Protein AF-A0A960G9H9-F1 (afdb_monomer)

Foldseek 3Di:
DVVVVVVVVVVVVVVVVLLVVQLCQLVVCCVPPLVVVLVVVVVVLVVLLVVPDDAFQALAEEEEEAALLDQAQPDHDPVCVVVLVVVCVVRVRYHYGRRAHLQHLQRDGNLPDDPCNVLVVVLVVVCVVPVPPPSSVVSSVSSVSNLVLCVDPVRNLSSLSSSLVSVVVRCVVSRNGRNNPRYYHYHYDDSRVSSSVSNVD

Nearest PDB structures (foldseek):
  1obk-assembly1_B  TM=2.892E-01  e=2.916E+00  Bradyrhizobium japonicum
  1obl-assembly1_B  TM=2.914E-01  e=4.513E+00  Bradyrhizobium japonicum

Secondary structure (DSSP, 8-state):
-HHHHHHHHHHHHHHHHHHHHHHHHHHHHIIIIIHHHHHHHHHHHHHHHHH--S--S-SEEEEEE--TT-SSSS---GGGHHHHHHHHHH-TTEEEE----TT-TT---TTSSSTTHHHHHHHHHHHHH-TT-HHHHHHHHHHHHHHHHHHSTTTHHHHHHHHHHHHHHHHHHTT--TTS---EEEEE-THHHHHHHHHT-

Structure (mmCIF, N/CA/C/O backbone):
data_AF-A0A960G9H9-F1
#
_entry.id   AF-A0A960G9H9-F1
#
loop_
_atom_site.group_PDB
_atom_site.id
_atom_site.type_symbol
_atom_site.label_atom_id
_atom_site.label_alt_id
_atom_site.label_comp_id
_atom_site.label_asym_id
_atom_site.label_entity_id
_atom_site.label_seq_id
_atom_site.pdbx_PDB_ins_code
_atom_site.Cartn_x
_atom_site.Cartn_y
_atom_site.Cartn_z
_atom_site.occupancy
_atom_site.B_iso_or_equiv
_atom_site.auth_seq_id
_atom_site.auth_comp_id
_atom_site.auth_asym_id
_atom_site.auth_atom_id
_atom_site.pdbx_PDB_model_num
ATOM 1 N N . MET A 1 1 ? 25.026 -6.146 -36.154 1.00 75.31 1 MET A N 1
ATOM 2 C CA . MET A 1 1 ? 24.667 -7.310 -35.311 1.00 75.31 1 MET A CA 1
ATOM 3 C C . MET A 1 1 ? 25.140 -7.141 -33.866 1.00 75.31 1 MET A C 1
ATOM 5 O O . MET A 1 1 ? 24.299 -7.059 -32.988 1.00 75.31 1 MET A O 1
ATOM 9 N N . MET A 1 2 ? 26.449 -7.008 -33.611 1.00 85.56 2 MET A N 1
ATOM 10 C CA . MET A 1 2 ? 27.020 -6.953 -32.251 1.00 85.56 2 MET A CA 1
ATOM 11 C C . MET A 1 2 ? 26.513 -5.779 -31.391 1.00 85.56 2 MET A C 1
ATOM 13 O O . MET A 1 2 ? 26.087 -6.005 -30.269 1.00 85.56 2 MET A O 1
ATOM 17 N N . ILE A 1 3 ? 26.441 -4.556 -31.934 1.00 91.50 3 ILE A N 1
ATOM 18 C CA . ILE A 1 3 ? 25.918 -3.378 -31.205 1.00 91.50 3 ILE A CA 1
ATOM 19 C C . ILE A 1 3 ? 24.458 -3.577 -30.772 1.00 91.50 3 ILE A C 1
ATOM 21 O O . ILE A 1 3 ? 24.092 -3.251 -29.648 1.00 91.50 3 ILE A O 1
ATOM 25 N N . PHE A 1 4 ? 23.629 -4.150 -31.647 1.00 92.19 4 PHE A N 1
ATOM 26 C CA . PHE A 1 4 ? 22.218 -4.410 -31.355 1.00 92.19 4 PHE A CA 1
ATOM 27 C C . PHE A 1 4 ? 22.052 -5.439 -30.230 1.00 92.19 4 PHE A C 1
ATOM 29 O O . PHE A 1 4 ? 21.262 -5.228 -29.315 1.00 92.19 4 PHE A O 1
ATOM 36 N N . VAL A 1 5 ? 22.852 -6.509 -30.250 1.00 93.75 5 VAL A N 1
ATOM 37 C CA . VAL A 1 5 ? 22.874 -7.511 -29.174 1.00 93.75 5 VAL A CA 1
ATOM 38 C C . VAL A 1 5 ? 23.320 -6.882 -27.852 1.00 93.75 5 VAL A C 1
ATOM 40 O O . VAL A 1 5 ? 22.663 -7.086 -26.836 1.00 93.75 5 VAL A O 1
ATOM 43 N N . THR A 1 6 ? 24.374 -6.060 -27.856 1.00 94.75 6 THR A N 1
ATOM 44 C CA . THR A 1 6 ? 24.838 -5.360 -26.648 1.00 94.75 6 THR A CA 1
ATOM 45 C C . THR A 1 6 ? 23.767 -4.430 -26.074 1.00 94.75 6 THR A C 1
ATOM 47 O O . THR A 1 6 ? 23.564 -4.411 -24.861 1.00 94.75 6 THR A O 1
ATOM 50 N N . LEU A 1 7 ? 23.041 -3.697 -26.924 1.00 93.75 7 LEU A N 1
ATOM 51 C CA . LEU A 1 7 ? 21.939 -2.832 -26.489 1.00 93.75 7 LEU A CA 1
ATOM 52 C C . LEU A 1 7 ? 20.793 -3.636 -25.864 1.00 93.75 7 LEU A C 1
ATOM 54 O O . LEU A 1 7 ? 20.302 -3.260 -24.803 1.00 93.75 7 LEU A O 1
ATOM 58 N N . LEU A 1 8 ? 20.400 -4.758 -26.474 1.00 94.44 8 LEU A N 1
ATOM 59 C CA . LEU A 1 8 ? 19.358 -5.630 -25.925 1.00 94.44 8 LEU A CA 1
ATOM 60 C C . LEU A 1 8 ? 19.752 -6.218 -24.568 1.00 94.44 8 LEU A C 1
ATOM 62 O O . LEU A 1 8 ? 18.939 -6.217 -23.647 1.00 94.44 8 LEU A O 1
ATOM 66 N N . ILE A 1 9 ? 21.000 -6.672 -24.425 1.00 95.06 9 ILE A N 1
ATOM 67 C CA . ILE A 1 9 ? 21.523 -7.159 -23.142 1.00 95.06 9 ILE A CA 1
ATOM 68 C C . ILE A 1 9 ? 21.494 -6.035 -22.103 1.00 95.06 9 ILE A C 1
ATOM 70 O O . ILE A 1 9 ? 21.037 -6.253 -20.985 1.00 95.06 9 ILE A O 1
ATOM 74 N N . GLY A 1 10 ? 21.916 -4.822 -22.473 1.00 94.50 10 GLY A N 1
ATOM 75 C CA . GLY A 1 10 ? 21.868 -3.660 -21.586 1.00 94.50 10 GLY A CA 1
ATOM 76 C C . GLY A 1 10 ? 20.452 -3.347 -21.092 1.00 94.50 10 GLY A C 1
ATOM 77 O O . GLY A 1 10 ? 20.248 -3.146 -19.895 1.00 94.50 10 GLY A O 1
ATOM 78 N N . VAL A 1 11 ? 19.459 -3.371 -21.987 1.00 90.81 11 VAL A N 1
ATOM 79 C CA . VAL A 1 11 ? 18.044 -3.171 -21.630 1.00 90.81 11 VAL A CA 1
ATOM 80 C C . VAL A 1 11 ? 17.537 -4.293 -20.725 1.00 90.81 11 VAL A C 1
ATOM 82 O O . VAL A 1 11 ? 16.883 -4.013 -19.723 1.00 90.81 11 VAL A O 1
ATOM 85 N N . LEU A 1 12 ? 17.862 -5.552 -21.029 1.00 92.81 12 LEU A N 1
ATOM 86 C CA . LEU A 1 12 ? 17.465 -6.691 -20.203 1.00 92.81 12 LEU A CA 1
ATOM 87 C C . LEU A 1 12 ? 18.025 -6.575 -18.781 1.00 92.81 12 LEU A C 1
ATOM 89 O O . LEU A 1 12 ? 17.282 -6.734 -17.815 1.00 92.81 12 LEU A O 1
ATOM 93 N N . VAL A 1 13 ? 19.315 -6.255 -18.644 1.00 93.75 13 VAL A N 1
ATOM 94 C CA . VAL A 1 13 ? 19.956 -6.050 -17.338 1.00 93.75 13 VAL A CA 1
ATOM 95 C C . VAL A 1 13 ? 19.268 -4.922 -16.573 1.00 93.75 13 VAL A C 1
ATOM 97 O O . VAL A 1 13 ? 18.957 -5.090 -15.397 1.00 93.75 13 VAL A O 1
ATOM 100 N N . LEU A 1 14 ? 18.964 -3.801 -17.234 1.00 87.25 14 LEU A N 1
ATOM 101 C CA . LEU A 1 14 ? 18.250 -2.689 -16.608 1.00 87.25 14 LEU A CA 1
ATOM 102 C C . LEU A 1 14 ? 16.867 -3.114 -16.091 1.00 87.25 14 LEU A C 1
ATOM 104 O O . LEU A 1 14 ? 16.516 -2.801 -14.955 1.00 87.25 14 LEU A O 1
ATOM 108 N N . VAL A 1 15 ? 16.100 -3.852 -16.895 1.00 86.94 15 VAL A N 1
ATOM 109 C CA . VAL A 1 15 ? 14.776 -4.360 -16.505 1.00 86.94 15 VAL A CA 1
ATOM 110 C C . VAL A 1 15 ? 14.880 -5.299 -15.302 1.00 86.94 15 VAL A C 1
ATOM 112 O O . VAL A 1 15 ? 14.111 -5.157 -14.353 1.00 86.94 15 VAL A O 1
ATOM 115 N N . LEU A 1 16 ? 15.858 -6.211 -15.291 1.00 89.94 16 LEU A N 1
ATOM 116 C CA . LEU A 1 16 ? 16.096 -7.114 -14.162 1.00 89.94 16 LEU A CA 1
ATOM 117 C C . LEU A 1 16 ? 16.449 -6.353 -12.879 1.00 89.94 16 LEU A C 1
ATOM 119 O O . LEU A 1 16 ? 15.908 -6.668 -11.821 1.00 89.94 16 LEU A O 1
ATOM 123 N N . VAL A 1 17 ? 17.302 -5.327 -12.970 1.00 88.94 17 VAL A N 1
ATOM 124 C CA . VAL A 1 17 ? 17.651 -4.471 -11.826 1.00 88.94 17 VAL A CA 1
ATOM 125 C C . VAL A 1 17 ? 16.410 -3.771 -11.278 1.00 88.94 17 VAL A C 1
ATOM 127 O O . VAL A 1 17 ? 16.168 -3.825 -10.076 1.00 88.94 17 VAL A O 1
ATOM 130 N N . VAL A 1 18 ? 15.592 -3.164 -12.145 1.00 85.69 18 VAL A N 1
ATOM 131 C CA . VAL A 1 18 ? 14.360 -2.469 -11.738 1.00 85.69 18 VAL A CA 1
ATOM 132 C C . VAL A 1 18 ? 13.368 -3.432 -11.081 1.00 85.69 18 VAL A C 1
ATOM 134 O O . VAL A 1 18 ? 12.816 -3.108 -10.030 1.00 85.69 18 VAL A O 1
ATOM 137 N N . MET A 1 19 ? 13.175 -4.631 -11.641 1.00 87.50 19 MET A N 1
ATOM 138 C CA . MET A 1 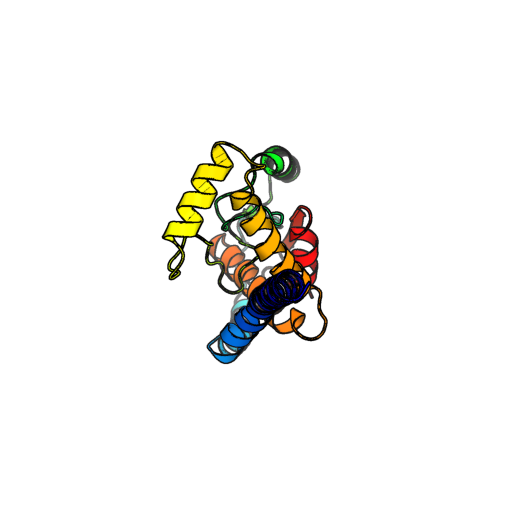19 ? 12.300 -5.648 -11.044 1.00 87.50 19 MET A CA 1
ATOM 139 C C . MET A 1 19 ? 12.813 -6.132 -9.685 1.00 87.50 19 MET A C 1
ATOM 141 O O . MET A 1 19 ? 12.015 -6.317 -8.769 1.00 87.50 19 MET A O 1
ATOM 145 N N . ALA A 1 20 ? 14.130 -6.286 -9.522 1.00 89.56 20 ALA A N 1
ATOM 146 C CA . ALA A 1 20 ? 14.733 -6.693 -8.256 1.00 89.56 20 ALA A CA 1
ATOM 147 C C . ALA A 1 20 ? 14.575 -5.638 -7.146 1.00 89.56 20 ALA A C 1
ATOM 149 O O . ALA A 1 20 ? 14.564 -6.001 -5.969 1.00 89.56 20 ALA A O 1
ATOM 150 N N . MET A 1 21 ? 14.398 -4.352 -7.483 1.00 87.50 21 MET A N 1
ATOM 151 C CA . MET A 1 21 ? 14.200 -3.304 -6.472 1.00 87.50 21 MET A CA 1
ATOM 152 C C . MET A 1 21 ? 12.943 -3.530 -5.623 1.00 87.50 21 MET A C 1
ATOM 154 O O . MET A 1 21 ? 12.962 -3.188 -4.447 1.00 87.50 21 MET A O 1
ATOM 158 N N . GLY A 1 22 ? 11.876 -4.117 -6.179 1.00 87.81 22 GLY A N 1
ATOM 159 C CA . GLY A 1 22 ? 10.633 -4.379 -5.442 1.00 87.81 22 GLY A CA 1
ATOM 160 C C . GLY A 1 22 ? 10.817 -5.349 -4.268 1.00 87.81 22 GLY A C 1
ATOM 161 O O . GLY A 1 22 ? 10.618 -4.952 -3.118 1.00 87.81 22 GLY A O 1
ATOM 162 N N . PRO A 1 23 ? 11.258 -6.599 -4.518 1.00 91.19 23 PRO A N 1
ATOM 163 C CA . PRO A 1 23 ? 11.568 -7.546 -3.453 1.00 91.19 23 PRO A CA 1
ATOM 164 C C . PRO A 1 23 ? 12.606 -7.009 -2.461 1.00 91.19 23 PRO A C 1
ATOM 166 O O . PRO A 1 23 ? 12.433 -7.162 -1.256 1.00 91.19 23 PRO A O 1
ATOM 169 N N . LEU A 1 24 ? 13.665 -6.348 -2.946 1.00 91.56 24 LEU A N 1
ATOM 170 C CA . LEU A 1 24 ? 14.719 -5.807 -2.082 1.00 91.56 24 LEU A CA 1
ATOM 171 C C . LEU A 1 24 ? 14.215 -4.687 -1.164 1.00 91.56 24 LEU A C 1
ATOM 173 O O . LEU A 1 24 ? 14.651 -4.611 -0.020 1.00 91.56 24 LEU A O 1
ATOM 177 N N . GLU A 1 25 ? 13.287 -3.847 -1.626 1.00 88.62 25 GLU A N 1
ATOM 178 C CA . GLU A 1 25 ? 12.646 -2.817 -0.802 1.00 88.62 25 GLU A CA 1
ATOM 179 C C . GLU A 1 25 ? 11.874 -3.449 0.367 1.00 88.62 25 GLU A C 1
ATOM 181 O O . GLU A 1 25 ? 12.045 -3.038 1.515 1.00 88.62 25 GLU A O 1
ATOM 186 N N . SER A 1 26 ? 11.077 -4.487 0.092 1.00 89.31 26 SER A N 1
ATOM 187 C CA . SER A 1 26 ? 10.309 -5.203 1.118 1.00 89.31 26 SER A CA 1
ATOM 188 C C . SER A 1 26 ? 11.203 -5.952 2.107 1.00 89.31 26 SER A C 1
ATOM 190 O O . SER A 1 26 ? 11.027 -5.826 3.318 1.00 89.31 26 SER A O 1
ATOM 192 N N . LEU A 1 27 ? 12.190 -6.697 1.602 1.00 92.88 27 LEU A N 1
ATOM 193 C CA . LEU A 1 27 ? 13.118 -7.470 2.429 1.00 92.88 27 LEU 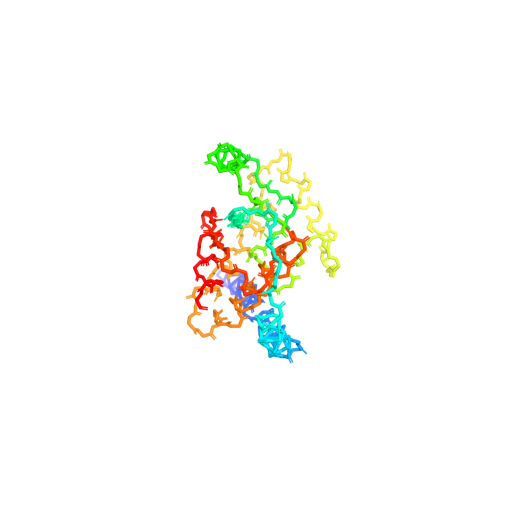A CA 1
ATOM 194 C C . LEU A 1 27 ? 14.031 -6.566 3.259 1.00 92.88 27 LEU A C 1
ATOM 196 O O . LEU A 1 27 ? 14.279 -6.852 4.428 1.00 92.88 27 LEU A O 1
ATOM 200 N N . GLY A 1 28 ? 14.506 -5.464 2.676 1.00 90.94 28 GLY A N 1
ATOM 201 C CA . GLY A 1 28 ? 15.309 -4.470 3.380 1.00 90.94 28 GLY A CA 1
ATOM 202 C C . GLY A 1 28 ? 14.525 -3.831 4.520 1.00 90.94 28 GLY A C 1
ATOM 203 O O . GLY A 1 28 ? 15.020 -3.762 5.640 1.00 90.94 28 GLY A O 1
ATOM 204 N N . TRP A 1 29 ? 13.270 -3.447 4.273 1.00 91.62 29 TRP A N 1
ATOM 205 C CA . TRP A 1 29 ? 12.381 -2.963 5.329 1.00 91.62 29 TRP A CA 1
ATOM 206 C C . TRP A 1 29 ? 12.143 -4.014 6.421 1.00 91.62 29 TRP A C 1
ATOM 208 O O . TRP A 1 29 ? 12.216 -3.682 7.606 1.00 91.62 29 TRP A O 1
ATOM 218 N N . TRP A 1 30 ? 11.893 -5.271 6.038 1.00 93.25 30 TRP A N 1
ATOM 219 C CA . TRP A 1 30 ? 11.669 -6.369 6.980 1.00 93.25 30 TRP A CA 1
ATOM 220 C C . TRP A 1 30 ? 12.869 -6.579 7.904 1.00 93.25 30 TRP A C 1
ATOM 222 O O . TRP A 1 30 ? 12.696 -6.666 9.119 1.00 93.25 30 TRP A O 1
ATOM 232 N N . SER A 1 31 ? 14.070 -6.605 7.321 1.00 93.38 31 SER A N 1
ATOM 233 C CA . SER A 1 31 ? 15.331 -6.793 8.040 1.00 93.38 31 SER A CA 1
ATOM 234 C C . SER A 1 31 ? 15.713 -5.608 8.927 1.00 93.38 31 SER A C 1
ATOM 236 O O . SER A 1 31 ? 16.400 -5.821 9.919 1.00 93.38 31 SER A O 1
ATOM 238 N N . ASP A 1 32 ? 15.339 -4.385 8.551 1.00 91.38 32 ASP A N 1
ATOM 239 C CA . ASP A 1 32 ? 15.676 -3.163 9.292 1.00 91.38 32 ASP A CA 1
ATOM 240 C C . ASP A 1 32 ? 14.749 -2.958 10.496 1.00 91.38 32 ASP A C 1
ATOM 242 O O . ASP A 1 32 ? 15.203 -2.772 11.618 1.00 91.38 32 ASP A O 1
ATOM 246 N N . LYS A 1 33 ? 13.431 -3.009 10.267 1.00 89.19 33 LYS A N 1
ATOM 247 C CA . LYS A 1 33 ? 12.427 -2.635 11.282 1.00 89.19 33 LYS A CA 1
ATOM 248 C C . LYS A 1 33 ? 11.112 -3.398 11.211 1.00 89.19 33 LYS A C 1
ATOM 250 O O . LYS A 1 33 ? 10.334 -3.349 12.161 1.00 89.19 33 LYS A O 1
ATOM 255 N N . GLY A 1 34 ? 10.812 -4.051 10.089 1.00 88.25 34 GLY A N 1
ATOM 256 C CA . GLY A 1 34 ? 9.505 -4.668 9.862 1.00 88.25 34 GLY A CA 1
ATOM 257 C C . GLY A 1 34 ? 9.199 -5.793 10.846 1.00 88.25 34 GLY A C 1
ATOM 258 O O . GLY A 1 34 ? 8.101 -5.825 11.398 1.00 88.25 34 GLY A O 1
ATOM 259 N N . ALA A 1 35 ? 10.180 -6.656 11.128 1.00 89.62 35 ALA A N 1
ATOM 260 C CA . ALA A 1 35 ? 10.012 -7.761 12.071 1.00 89.62 35 ALA A CA 1
ATOM 261 C C . ALA A 1 35 ? 9.715 -7.277 13.504 1.00 89.62 35 ALA A C 1
ATOM 263 O O . ALA A 1 35 ? 8.769 -7.747 14.135 1.00 89.62 35 ALA A O 1
ATOM 264 N N . GLU A 1 36 ? 10.481 -6.298 13.995 1.00 91.19 36 GLU A N 1
ATOM 265 C CA . GLU A 1 36 ? 10.280 -5.713 15.326 1.00 91.19 36 GLU A CA 1
ATOM 266 C C . GLU A 1 36 ? 8.933 -4.993 15.417 1.00 91.19 36 GLU A C 1
ATOM 268 O O . GLU A 1 36 ? 8.161 -5.236 16.345 1.00 91.19 36 GLU A O 1
ATOM 273 N N . LYS A 1 37 ? 8.599 -4.172 14.411 1.00 88.88 37 LYS A N 1
ATOM 274 C CA . LYS A 1 37 ? 7.292 -3.512 14.345 1.00 88.88 37 LYS A CA 1
ATOM 275 C C . LYS A 1 37 ? 6.149 -4.523 14.370 1.00 88.88 37 LYS A C 1
ATOM 277 O O . LYS A 1 37 ? 5.155 -4.279 15.041 1.00 88.88 37 LYS A O 1
ATOM 282 N N . ALA A 1 38 ? 6.263 -5.639 13.644 1.00 87.62 38 ALA A N 1
ATOM 283 C CA . ALA A 1 38 ? 5.203 -6.647 13.578 1.00 87.62 38 ALA A CA 1
ATOM 284 C C . ALA A 1 38 ? 4.975 -7.308 14.939 1.00 87.62 38 ALA A C 1
ATOM 286 O O . ALA A 1 38 ? 3.831 -7.436 15.372 1.00 87.62 38 ALA A O 1
ATOM 287 N N . ALA A 1 39 ? 6.056 -7.646 15.646 1.00 88.06 39 ALA A N 1
ATOM 288 C CA . ALA A 1 39 ? 5.977 -8.167 17.005 1.00 88.06 39 ALA A CA 1
ATOM 289 C C . ALA A 1 39 ? 5.351 -7.147 17.975 1.00 88.06 39 ALA A C 1
ATOM 291 O O . ALA A 1 39 ? 4.439 -7.495 18.724 1.00 88.06 39 ALA A O 1
ATOM 292 N N . ALA A 1 40 ? 5.775 -5.881 17.910 1.00 88.56 40 ALA A N 1
ATOM 293 C CA . ALA A 1 40 ? 5.228 -4.813 18.746 1.00 88.56 40 ALA A CA 1
ATOM 294 C C . ALA A 1 40 ? 3.727 -4.579 18.494 1.00 88.56 40 ALA A C 1
ATOM 296 O O . ALA A 1 40 ? 2.967 -4.387 19.439 1.00 88.56 40 ALA A O 1
ATOM 297 N N . THR A 1 41 ? 3.279 -4.649 17.235 1.00 86.00 41 THR A N 1
ATOM 298 C CA . THR A 1 41 ? 1.856 -4.538 16.883 1.00 86.00 41 THR A CA 1
ATOM 299 C C . THR A 1 41 ? 1.018 -5.655 17.508 1.00 86.00 41 THR A C 1
ATOM 301 O O . THR A 1 41 ? -0.075 -5.382 17.999 1.00 86.00 41 THR A O 1
ATOM 304 N N . ILE A 1 42 ? 1.507 -6.900 17.510 1.00 84.44 42 ILE A N 1
ATOM 305 C CA . ILE A 1 42 ? 0.800 -8.035 18.131 1.00 84.44 42 ILE A CA 1
ATOM 306 C C . ILE A 1 42 ? 0.660 -7.824 19.639 1.00 84.44 42 ILE A C 1
ATOM 308 O O . ILE A 1 42 ? -0.411 -8.063 20.198 1.00 84.44 42 ILE A O 1
ATOM 312 N N . GLU A 1 43 ? 1.714 -7.340 20.290 1.00 85.38 43 GLU A N 1
ATOM 313 C CA . GLU A 1 43 ? 1.674 -7.084 21.727 1.00 85.38 43 GLU A CA 1
ATOM 314 C C . GLU A 1 43 ? 0.707 -5.944 22.071 1.00 85.38 43 GLU A C 1
ATOM 316 O O . GLU A 1 43 ? -0.140 -6.090 22.951 1.00 85.38 43 GLU A O 1
ATOM 321 N N . GLN A 1 44 ? 0.735 -4.854 21.299 1.00 83.75 44 GLN A N 1
ATOM 322 C CA . GLN A 1 44 ? -0.225 -3.759 21.441 1.00 83.75 44 GLN A CA 1
ATOM 323 C C . GLN A 1 44 ? -1.673 -4.233 21.228 1.00 83.75 44 GLN A C 1
ATOM 325 O O . GLN A 1 44 ? -2.559 -3.867 21.999 1.00 83.75 44 GLN A O 1
ATOM 330 N N . LEU A 1 45 ? -1.922 -5.073 20.215 1.00 80.69 45 LEU A N 1
ATOM 331 C CA . LEU A 1 45 ? -3.237 -5.675 19.959 1.00 80.69 45 LEU A CA 1
ATOM 332 C C . LEU A 1 45 ? -3.748 -6.453 21.173 1.00 80.69 45 LEU A C 1
ATOM 334 O O . LEU A 1 45 ? -4.920 -6.321 21.530 1.00 80.69 45 LEU A O 1
ATOM 338 N N . ARG A 1 46 ? -2.876 -7.246 21.803 1.00 80.50 46 ARG A N 1
ATOM 339 C CA . ARG A 1 46 ? -3.204 -8.029 22.996 1.00 80.50 46 ARG A CA 1
ATOM 340 C C . ARG A 1 46 ? -3.592 -7.118 24.161 1.00 80.50 46 ARG A C 1
ATOM 342 O O . ARG A 1 46 ? -4.652 -7.302 24.752 1.00 80.50 46 ARG A O 1
ATOM 349 N N . GLU A 1 47 ? -2.773 -6.110 24.450 1.00 82.88 47 GLU A N 1
ATOM 350 C CA . GLU A 1 47 ? -3.014 -5.189 25.564 1.00 82.88 47 GLU A CA 1
ATOM 351 C C . GLU A 1 47 ? -4.252 -4.303 25.374 1.00 82.88 47 GLU A C 1
ATOM 353 O O . GLU A 1 47 ? -4.981 -4.041 26.333 1.00 82.88 47 GLU A O 1
ATOM 358 N N . GLU A 1 48 ? -4.492 -3.799 24.162 1.00 79.88 48 GLU A N 1
ATOM 359 C CA . GLU A 1 48 ? -5.643 -2.936 23.884 1.00 79.88 48 GLU A CA 1
ATOM 360 C C . GLU A 1 48 ? -6.959 -3.718 23.865 1.00 79.88 48 GLU A C 1
ATOM 362 O O . GLU A 1 48 ? -7.974 -3.209 24.344 1.00 79.88 48 GLU A O 1
ATOM 367 N N . HIS A 1 49 ? -6.947 -4.968 23.387 1.00 72.44 49 HIS A N 1
ATOM 368 C CA . HIS A 1 49 ? -8.122 -5.838 23.440 1.00 72.44 49 HIS A CA 1
ATOM 369 C C . HIS A 1 49 ? -8.596 -6.068 24.882 1.00 72.44 49 HIS A C 1
ATOM 371 O O . HIS A 1 49 ? -9.793 -6.009 25.153 1.00 72.44 49 HIS A O 1
ATOM 377 N N . GLU A 1 50 ? -7.664 -6.248 25.822 1.00 70.44 50 GLU A N 1
ATOM 378 C CA . GLU A 1 50 ? -7.969 -6.424 27.249 1.00 70.44 50 GLU A CA 1
ATOM 379 C C . GLU A 1 50 ? -8.586 -5.162 27.892 1.00 70.44 50 GLU A C 1
ATOM 381 O O . GLU A 1 50 ? -9.310 -5.259 28.884 1.00 70.44 50 GLU A O 1
ATOM 386 N N . LYS A 1 51 ? -8.346 -3.973 27.318 1.00 70.50 51 LYS A N 1
ATOM 387 C CA . LYS A 1 51 ? -8.765 -2.665 27.862 1.00 70.50 51 LYS A CA 1
ATOM 388 C C . LYS A 1 51 ? -9.977 -2.049 27.147 1.00 70.50 51 LYS A C 1
ATOM 390 O O . LYS A 1 51 ? -10.416 -0.959 27.518 1.00 70.50 51 LYS A O 1
ATOM 395 N N . ALA A 1 52 ? -10.529 -2.696 26.121 1.00 65.19 52 ALA A N 1
ATOM 396 C CA . ALA A 1 52 ? -11.572 -2.116 25.273 1.00 65.19 52 ALA A CA 1
ATOM 397 C C . ALA A 1 52 ? -12.908 -1.965 26.028 1.00 65.19 52 ALA A C 1
ATOM 399 O O . ALA A 1 52 ? -13.633 -2.938 26.21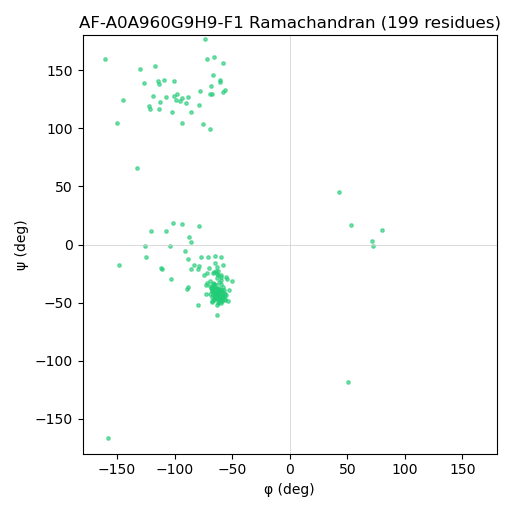3 1.00 65.19 52 ALA A O 1
ATOM 400 N N . HIS A 1 53 ? -13.233 -0.765 26.523 1.00 60.50 53 HIS A N 1
ATOM 401 C CA . HIS A 1 53 ? -14.450 -0.516 27.329 1.00 60.50 53 HIS A CA 1
ATOM 402 C C . HIS A 1 53 ? -15.338 0.621 26.794 1.00 60.50 53 HIS A C 1
ATOM 404 O O . HIS A 1 53 ? -16.412 0.886 27.329 1.00 60.50 53 HIS A O 1
ATOM 410 N N . GLU A 1 54 ? -14.940 1.275 25.707 1.00 64.56 54 GLU A N 1
ATOM 411 C CA . GLU A 1 54 ? -15.658 2.420 25.150 1.00 64.56 54 GLU A CA 1
ATOM 412 C C . GLU A 1 54 ? -15.977 2.213 23.663 1.00 64.56 54 GLU A C 1
ATOM 414 O O . GLU A 1 54 ? -15.136 1.755 22.882 1.00 64.56 54 GLU A O 1
ATOM 419 N N . LYS A 1 55 ? -17.192 2.612 23.269 1.00 65.06 55 LYS A N 1
ATOM 420 C CA . LYS A 1 55 ? -17.695 2.460 21.901 1.00 65.06 55 LYS A CA 1
ATOM 421 C C . LYS A 1 55 ? -16.951 3.383 20.920 1.00 65.06 55 LYS A C 1
ATOM 423 O O . LYS A 1 55 ? -16.874 4.583 21.178 1.00 65.06 55 LYS A O 1
ATOM 428 N N . PRO A 1 56 ? -16.441 2.856 19.795 1.00 69.94 56 PRO A N 1
ATOM 429 C CA . PRO A 1 56 ? -15.880 3.676 18.723 1.00 69.94 56 PRO A CA 1
ATOM 430 C C . PRO A 1 56 ? -16.948 4.542 18.038 1.00 69.94 56 PRO A C 1
ATOM 432 O O . PRO A 1 56 ? -18.147 4.281 18.133 1.00 69.94 56 PRO A O 1
ATOM 435 N N . SER A 1 57 ? -16.489 5.583 17.341 1.00 76.81 57 SER A N 1
ATOM 436 C CA . SER A 1 57 ? -17.327 6.608 16.703 1.00 76.81 57 SER A CA 1
ATOM 437 C C . SER A 1 57 ? -18.033 6.137 15.429 1.00 76.81 57 SER A C 1
ATOM 439 O O . SER A 1 57 ? -19.083 6.673 15.084 1.00 76.81 57 SER A O 1
ATOM 441 N N . CYS A 1 58 ? -17.472 5.146 14.735 1.00 88.81 58 CYS A N 1
ATOM 442 C CA . CYS A 1 58 ? -17.980 4.640 13.464 1.00 88.81 58 CYS A CA 1
ATOM 443 C C . CYS A 1 58 ? -18.581 3.240 13.602 1.00 88.81 58 CYS A C 1
ATOM 445 O O . CYS A 1 58 ? -18.044 2.380 14.300 1.00 88.81 58 CYS A O 1
ATOM 447 N N . SER A 1 59 ? -19.681 2.997 12.880 1.00 91.38 59 SER A N 1
ATOM 448 C CA . SER A 1 59 ? -20.354 1.688 12.845 1.00 91.38 59 SER A CA 1
ATOM 449 C C . SER A 1 59 ? -19.556 0.634 12.069 1.00 91.38 59 SER A C 1
ATOM 451 O O . SER A 1 59 ? -19.705 -0.567 12.299 1.00 91.38 59 SER A O 1
ATOM 453 N N . ARG A 1 60 ? -18.706 1.092 11.142 1.00 95.19 60 ARG A N 1
ATOM 454 C CA . ARG A 1 60 ? -17.767 0.296 10.352 1.00 95.19 60 ARG A CA 1
ATOM 455 C C . ARG A 1 60 ? -16.660 1.170 9.775 1.00 95.19 60 ARG A C 1
ATOM 457 O O . ARG A 1 60 ? -16.838 2.378 9.615 1.00 95.19 60 ARG A O 1
ATOM 464 N N . TYR A 1 61 ? -15.555 0.543 9.402 1.00 97.12 61 TYR A N 1
ATOM 465 C CA . TYR A 1 61 ? -14.455 1.192 8.696 1.00 97.12 61 TYR A CA 1
ATOM 466 C C . TYR A 1 61 ? -14.333 0.626 7.287 1.00 97.12 61 TYR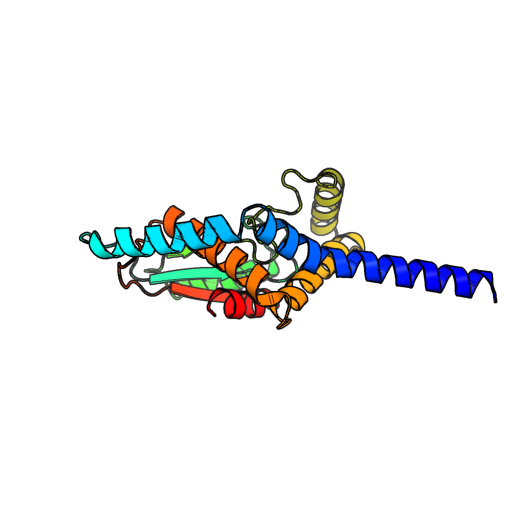 A C 1
ATOM 468 O O . TYR A 1 61 ? -14.439 -0.584 7.080 1.00 97.12 61 TYR A O 1
ATOM 476 N N . VAL A 1 62 ? -14.098 1.503 6.317 1.00 97.75 62 VAL A N 1
ATOM 477 C CA . VAL A 1 62 ? -13.804 1.127 4.934 1.00 97.75 62 VAL A CA 1
ATOM 478 C C . VAL A 1 62 ? -12.443 1.700 4.586 1.00 97.75 62 VAL A C 1
ATOM 480 O O . VAL A 1 62 ? -12.277 2.913 4.590 1.00 97.75 62 VAL A O 1
ATOM 483 N N . VAL A 1 63 ? -11.469 0.844 4.297 1.00 97.75 63 VAL A N 1
ATOM 484 C CA . VAL A 1 63 ? -10.125 1.262 3.889 1.00 97.75 63 VAL A CA 1
ATOM 485 C C . VAL A 1 63 ? -10.015 1.086 2.387 1.00 97.75 63 VAL A C 1
ATOM 487 O O . VAL A 1 63 ? -10.085 -0.032 1.876 1.00 97.75 63 VAL A O 1
ATOM 490 N N . TYR A 1 64 ? -9.870 2.198 1.679 1.00 97.31 64 TYR A N 1
ATOM 491 C CA . TYR A 1 64 ? -9.762 2.211 0.233 1.00 97.31 64 TYR A CA 1
ATOM 492 C C . TYR A 1 64 ? -8.296 2.190 -0.215 1.00 97.31 64 TYR A C 1
ATOM 494 O O . TYR A 1 64 ? -7.515 3.066 0.159 1.00 97.31 64 TYR A O 1
ATOM 502 N N . LEU A 1 65 ? -7.932 1.234 -1.070 1.00 97.12 65 LEU A N 1
ATOM 503 C CA . LEU A 1 65 ? -6.590 1.056 -1.623 1.00 97.12 65 LEU A CA 1
ATOM 504 C C . LEU A 1 65 ? -6.594 1.324 -3.134 1.00 97.12 65 LEU A C 1
ATOM 506 O O . LEU A 1 65 ? -7.243 0.625 -3.911 1.00 97.12 65 LEU A O 1
ATOM 510 N N . SER A 1 66 ? -5.859 2.358 -3.543 1.00 96.56 66 SER A N 1
ATOM 511 C CA . SER A 1 66 ? -5.825 2.857 -4.924 1.00 96.56 66 SER A CA 1
ATOM 512 C C . SER A 1 66 ? -5.088 1.921 -5.902 1.00 96.56 66 SER A C 1
ATOM 514 O O . SER A 1 66 ? -4.280 1.070 -5.509 1.00 96.56 66 SER A O 1
ATOM 516 N N . GLY A 1 67 ? -5.352 2.071 -7.203 1.00 95.06 67 GLY A N 1
ATOM 517 C CA . GLY A 1 67 ? -4.692 1.310 -8.262 1.00 95.06 67 GLY A CA 1
ATOM 518 C C . GLY A 1 67 ? -3.253 1.744 -8.522 1.00 95.06 67 GLY A C 1
ATOM 519 O O . GLY A 1 67 ? -2.749 2.705 -7.948 1.00 95.06 67 GLY A O 1
ATOM 520 N N . ILE A 1 68 ? -2.576 1.041 -9.436 1.00 92.88 68 ILE A N 1
ATOM 521 C CA . ILE A 1 68 ? -1.141 1.230 -9.724 1.00 92.88 68 ILE A CA 1
ATOM 522 C C . ILE A 1 68 ? -0.774 2.644 -10.201 1.00 92.88 68 ILE A C 1
ATOM 524 O O . ILE A 1 68 ? 0.407 2.967 -10.265 1.00 92.88 68 ILE A O 1
ATOM 528 N N . GLY A 1 69 ? -1.759 3.485 -10.516 1.00 89.00 69 GLY A N 1
ATOM 529 C CA . GLY A 1 69 ? -1.558 4.896 -10.823 1.00 89.00 69 GLY A CA 1
ATOM 530 C C . GLY A 1 69 ? -1.328 5.789 -9.601 1.00 89.00 69 GLY A C 1
ATOM 531 O O . GLY A 1 69 ? -0.970 6.948 -9.784 1.00 89.00 69 GLY A O 1
ATOM 532 N N . ALA A 1 70 ? -1.528 5.325 -8.366 1.00 89.06 70 ALA A N 1
ATOM 533 C CA . ALA A 1 70 ? -1.283 6.138 -7.173 1.00 89.06 70 ALA A CA 1
ATOM 534 C C . ALA A 1 70 ? 0.205 6.468 -6.985 1.00 89.06 70 ALA A C 1
ATOM 536 O O . ALA A 1 70 ? 1.078 5.645 -7.262 1.00 89.06 70 ALA A O 1
ATOM 537 N N . ILE A 1 71 ? 0.508 7.656 -6.465 1.00 86.31 71 ILE A N 1
ATOM 538 C CA . ILE A 1 71 ? 1.890 8.060 -6.149 1.00 86.31 71 ILE A CA 1
ATOM 539 C C . ILE A 1 71 ? 2.133 8.188 -4.642 1.00 86.31 71 ILE A C 1
ATOM 541 O O . ILE A 1 71 ? 3.288 8.122 -4.220 1.00 86.31 71 ILE A O 1
ATOM 545 N N . ASP A 1 72 ? 1.075 8.333 -3.845 1.00 85.69 72 ASP A N 1
ATOM 546 C CA . ASP A 1 72 ? 1.087 8.309 -2.385 1.00 85.69 72 ASP A CA 1
ATOM 547 C C . ASP A 1 72 ? -0.316 7.964 -1.835 1.00 85.69 72 ASP A C 1
ATOM 549 O O . ASP A 1 72 ? -1.158 7.438 -2.565 1.00 85.69 72 ASP A O 1
ATOM 553 N N . GLY A 1 73 ? -0.537 8.170 -0.532 1.00 82.69 73 GLY A N 1
ATOM 554 C CA . GLY A 1 73 ? -1.811 7.881 0.130 1.00 82.69 73 GLY A CA 1
ATOM 555 C C . GLY A 1 73 ? -2.848 9.000 -0.005 1.00 82.69 73 GLY A C 1
ATOM 556 O O . GLY A 1 73 ? -4.031 8.748 0.191 1.00 82.69 73 GLY A O 1
ATOM 557 N N . GLU A 1 74 ? -2.447 10.219 -0.359 1.00 82.50 74 GLU A N 1
ATOM 558 C CA . GLU A 1 74 ? -3.329 11.397 -0.383 1.00 82.50 74 GLU A CA 1
ATOM 559 C C . GLU A 1 74 ? -3.756 11.778 -1.805 1.00 82.50 74 GLU A C 1
ATOM 561 O O . GLU A 1 74 ? -4.850 12.289 -2.026 1.00 82.50 74 GLU A O 1
ATOM 566 N N . SER A 1 75 ? -2.909 11.483 -2.784 1.00 77.38 75 SER A N 1
ATOM 567 C CA . SER A 1 75 ? -3.117 11.731 -4.200 1.00 77.38 75 SER A CA 1
ATOM 568 C C . SER A 1 75 ? -3.625 10.470 -4.888 1.00 77.38 75 SER A C 1
ATOM 570 O O . SER A 1 75 ? -3.077 9.369 -4.765 1.00 77.38 75 SER A O 1
ATOM 572 N N . ARG A 1 76 ? -4.709 10.633 -5.643 1.00 82.75 76 ARG A N 1
ATOM 573 C CA . ARG A 1 76 ? -5.367 9.540 -6.352 1.00 82.75 76 ARG A CA 1
ATOM 574 C C . ARG A 1 76 ? -5.598 9.889 -7.812 1.00 82.75 76 ARG A C 1
ATOM 576 O O . ARG A 1 76 ? -5.730 11.067 -8.150 1.00 82.75 76 ARG A O 1
ATOM 583 N N . PRO A 1 77 ? -5.613 8.879 -8.696 1.00 86.06 77 PRO A N 1
ATOM 584 C CA . PRO A 1 77 ? -6.047 9.078 -10.068 1.00 86.06 77 PRO A CA 1
ATOM 585 C C . PRO A 1 77 ? -7.490 9.634 -10.112 1.00 86.06 77 PRO A C 1
ATOM 587 O O . PRO A 1 77 ? -8.356 9.067 -9.443 1.00 86.06 77 PRO A O 1
ATOM 590 N N . PRO A 1 78 ? -7.779 10.705 -10.880 1.00 87.75 78 PRO A N 1
ATOM 591 C CA . PRO A 1 78 ? -9.122 11.294 -10.962 1.00 87.75 78 PRO A CA 1
ATOM 592 C C . PRO A 1 78 ? -10.221 10.306 -11.372 1.00 87.75 78 PRO A C 1
ATOM 594 O O . PRO A 1 78 ? -11.377 10.465 -10.991 1.00 87.75 78 PRO A O 1
ATOM 597 N N . GLU A 1 79 ? -9.867 9.272 -12.134 1.00 89.62 79 GLU A N 1
ATOM 598 C CA . GLU A 1 79 ? -10.772 8.199 -12.542 1.00 89.62 79 GLU A CA 1
ATOM 599 C C . GLU A 1 79 ? -11.320 7.363 -11.370 1.00 89.62 79 GLU A C 1
ATOM 601 O O . GLU A 1 79 ? -12.353 6.714 -11.521 1.00 89.62 79 GLU A O 1
ATOM 606 N N . GLU A 1 80 ? -10.673 7.394 -10.201 1.00 94.06 80 GLU A N 1
ATOM 607 C CA . GLU A 1 80 ? -11.112 6.668 -9.003 1.00 94.06 80 GLU A CA 1
ATOM 608 C C . GLU A 1 80 ? -12.143 7.453 -8.168 1.00 94.06 80 GLU A C 1
ATOM 610 O O . GLU A 1 80 ? -12.909 6.854 -7.408 1.00 94.06 80 GLU A O 1
ATOM 615 N N . GLU A 1 81 ? -12.219 8.779 -8.325 1.00 93.50 81 GLU A N 1
ATOM 616 C CA . GLU A 1 81 ? -13.074 9.657 -7.508 1.00 93.50 81 GLU A CA 1
ATOM 617 C C . GLU A 1 81 ? -14.571 9.301 -7.553 1.00 93.50 81 GLU A C 1
ATOM 619 O O . GLU A 1 81 ? -15.197 9.240 -6.489 1.00 93.50 81 GLU A O 1
ATOM 624 N N . PRO A 1 82 ? -15.182 8.987 -8.717 1.00 95.69 82 PRO A N 1
ATOM 625 C CA . PRO A 1 82 ? -16.591 8.594 -8.758 1.00 95.69 82 PRO A CA 1
ATOM 626 C C . PRO A 1 82 ? -16.887 7.337 -7.931 1.00 95.69 82 PRO A C 1
ATOM 628 O O . PRO A 1 82 ? -17.953 7.228 -7.324 1.00 95.69 82 PRO A O 1
ATOM 631 N N . PHE A 1 83 ? -15.942 6.396 -7.874 1.00 95.56 83 PHE A N 1
ATOM 632 C CA . PHE A 1 83 ? -16.099 5.168 -7.101 1.00 95.56 83 PHE A CA 1
ATOM 633 C C . PHE A 1 83 ? -16.008 5.438 -5.596 1.00 95.56 83 PHE A C 1
ATOM 635 O O . PHE A 1 83 ? -16.846 4.965 -4.830 1.00 95.56 83 PHE A O 1
ATOM 642 N N . ILE A 1 84 ? -15.057 6.271 -5.168 1.00 95.19 84 ILE A N 1
ATOM 643 C CA . ILE A 1 84 ? -14.930 6.706 -3.768 1.00 95.19 84 ILE A CA 1
ATOM 644 C C . ILE A 1 84 ? -16.183 7.472 -3.326 1.00 95.19 84 ILE A C 1
ATOM 646 O O . ILE A 1 84 ? -16.704 7.234 -2.234 1.00 95.19 84 ILE A O 1
ATOM 650 N N . ALA A 1 85 ? -16.700 8.359 -4.180 1.00 96.00 85 ALA A N 1
ATOM 651 C CA . ALA A 1 85 ? -17.940 9.081 -3.926 1.00 96.00 85 ALA A CA 1
ATOM 652 C C . ALA A 1 85 ? -19.130 8.121 -3.761 1.00 96.00 85 ALA A C 1
ATOM 654 O O . ALA A 1 85 ? -19.928 8.288 -2.838 1.00 96.00 85 ALA A O 1
ATOM 655 N N . ALA A 1 86 ? -19.213 7.077 -4.594 1.00 96.81 86 ALA A N 1
ATOM 656 C CA . ALA A 1 86 ? -20.240 6.046 -4.482 1.00 96.81 86 ALA A CA 1
ATOM 657 C C . ALA A 1 86 ? -20.120 5.232 -3.181 1.00 96.81 86 ALA A C 1
ATOM 659 O O . ALA A 1 86 ? -21.137 4.981 -2.537 1.00 96.81 86 ALA A O 1
ATOM 660 N N . ILE A 1 87 ? -18.902 4.878 -2.748 1.00 96.00 87 ILE A N 1
ATOM 661 C CA . ILE A 1 87 ? -18.673 4.227 -1.445 1.00 96.00 87 ILE A CA 1
ATOM 662 C C . ILE A 1 87 ? -19.171 5.136 -0.321 1.00 96.00 87 ILE A C 1
ATOM 664 O O . ILE A 1 87 ? -19.968 4.709 0.509 1.00 96.00 87 ILE A O 1
ATOM 668 N N . ARG A 1 88 ? -18.760 6.409 -0.320 1.00 95.81 88 ARG A N 1
ATOM 669 C CA . ARG A 1 88 ? -19.155 7.382 0.706 1.00 95.81 88 ARG A CA 1
ATOM 670 C C . ARG A 1 88 ? -20.674 7.553 0.782 1.00 95.81 88 ARG A C 1
ATOM 672 O O . ARG A 1 88 ? -21.223 7.582 1.877 1.00 95.81 88 ARG A O 1
ATOM 679 N N . ALA A 1 89 ? -21.345 7.638 -0.366 1.00 96.81 89 ALA A N 1
ATOM 680 C CA . ALA A 1 89 ? -22.799 7.750 -0.436 1.00 96.81 89 ALA A CA 1
ATOM 681 C C . ALA A 1 89 ? -23.516 6.457 -0.006 1.00 96.81 89 ALA A C 1
ATOM 683 O O . ALA A 1 89 ? -24.571 6.523 0.620 1.00 96.81 89 ALA A O 1
ATOM 684 N N . GLY A 1 90 ? -22.951 5.289 -0.325 1.00 95.75 90 GLY A N 1
ATOM 685 C CA . GLY A 1 90 ? -23.513 3.981 0.021 1.00 95.75 90 GLY A CA 1
ATOM 686 C C . GLY A 1 90 ? -23.266 3.550 1.469 1.00 95.75 90 GLY A C 1
ATOM 687 O O . GLY A 1 90 ? -23.965 2.672 1.970 1.00 95.75 90 GLY A O 1
ATOM 688 N N . THR A 1 91 ? -22.290 4.152 2.152 1.00 94.25 91 THR A N 1
ATOM 689 C CA . THR A 1 91 ? -21.960 3.857 3.553 1.00 94.25 91 THR A CA 1
ATOM 690 C C . THR A 1 91 ? -21.810 5.141 4.384 1.00 94.25 91 THR A C 1
ATOM 692 O O . THR A 1 91 ? -20.707 5.435 4.849 1.00 94.25 91 THR A O 1
ATOM 695 N N . PRO A 1 92 ? -22.891 5.918 4.591 1.00 91.19 92 PRO A N 1
ATOM 696 C CA . PRO A 1 92 ? -22.821 7.200 5.299 1.00 91.19 92 PRO A CA 1
ATOM 697 C C . PRO A 1 92 ? -22.381 7.063 6.766 1.00 91.19 92 PRO A C 1
ATOM 699 O O . PRO A 1 92 ? -21.727 7.959 7.291 1.00 91.19 92 PRO A O 1
ATOM 702 N N . ASP A 1 93 ? -22.664 5.922 7.401 1.00 90.94 93 ASP A N 1
ATOM 703 C CA . ASP A 1 93 ? -22.297 5.639 8.798 1.00 90.94 93 ASP A CA 1
ATOM 704 C C . ASP A 1 93 ? -20.891 5.023 8.953 1.00 90.94 93 ASP A C 1
ATOM 706 O O . ASP A 1 93 ? -20.517 4.567 10.044 1.00 90.94 93 ASP A O 1
ATOM 710 N N . ALA A 1 94 ? -20.129 4.936 7.856 1.00 94.69 94 ALA A N 1
ATOM 711 C CA . ALA A 1 94 ? -18.794 4.356 7.832 1.00 94.69 94 ALA A CA 1
ATOM 712 C C . ALA A 1 94 ? -17.694 5.421 7.849 1.00 94.69 94 ALA A C 1
ATOM 714 O O . ALA A 1 94 ? -17.741 6.415 7.124 1.00 94.69 94 ALA A O 1
ATOM 715 N N . CYS A 1 95 ? -16.629 5.139 8.594 1.00 96.00 95 CYS A N 1
ATOM 716 C CA . CYS A 1 95 ? -15.371 5.862 8.468 1.00 96.00 95 CYS A CA 1
ATOM 717 C C . CYS A 1 95 ? -14.654 5.389 7.194 1.00 96.00 95 CYS A C 1
ATOM 719 O O . CYS A 1 95 ? -14.092 4.291 7.167 1.00 96.00 95 CYS A O 1
ATOM 721 N N . LEU A 1 96 ? -14.683 6.205 6.137 1.00 96.31 96 LEU A N 1
ATOM 722 C CA . LEU A 1 96 ? -13.938 5.953 4.901 1.00 96.31 96 LEU A CA 1
ATOM 723 C C . LEU A 1 96 ? -12.508 6.488 5.022 1.00 96.31 96 LEU A C 1
ATOM 725 O O . LEU A 1 96 ? -12.293 7.697 5.095 1.00 96.31 96 LEU A O 1
ATOM 729 N N . ILE A 1 97 ? -11.550 5.571 5.001 1.00 96.19 97 ILE A N 1
ATOM 730 C CA . ILE A 1 97 ? -10.115 5.812 5.077 1.00 96.19 97 ILE A CA 1
ATOM 731 C C . ILE A 1 97 ? -9.525 5.725 3.676 1.00 96.19 97 ILE A C 1
ATOM 733 O O . ILE A 1 97 ? -9.703 4.726 2.977 1.00 96.19 97 ILE A O 1
ATOM 737 N N . THR A 1 98 ? -8.780 6.753 3.281 1.00 95.25 98 THR A N 1
ATOM 738 C CA . THR A 1 98 ? -8.132 6.815 1.967 1.00 95.25 98 THR A CA 1
ATOM 739 C C . THR A 1 98 ? -6.625 7.043 2.050 1.00 95.25 98 THR A C 1
ATOM 741 O O . THR A 1 98 ? -5.954 6.847 1.054 1.00 95.25 98 THR A O 1
ATOM 744 N N . ASP A 1 99 ? -6.044 7.367 3.201 1.00 94.50 99 ASP A N 1
ATOM 745 C CA . ASP A 1 99 ? -4.635 7.788 3.349 1.00 94.50 99 ASP A CA 1
ATOM 746 C C . ASP A 1 99 ? -3.590 6.641 3.335 1.00 94.50 99 ASP A C 1
ATOM 748 O O . ASP A 1 99 ? -2.437 6.834 3.734 1.00 94.50 99 ASP A O 1
ATOM 752 N N . VAL A 1 100 ? -3.970 5.442 2.878 1.00 95.44 100 VAL A N 1
ATOM 753 C CA . VAL A 1 100 ? -3.066 4.289 2.745 1.00 95.44 100 VAL A CA 1
ATOM 754 C C . VAL A 1 100 ? -2.582 4.164 1.301 1.00 95.44 100 VAL A C 1
ATOM 756 O O . VAL A 1 100 ? -3.378 4.032 0.369 1.00 95.44 100 VAL A O 1
ATOM 759 N N . PHE A 1 101 ? -1.263 4.159 1.125 1.00 95.12 101 PHE A N 1
ATOM 760 C CA . PHE A 1 101 ? -0.563 3.941 -0.132 1.00 95.12 101 PHE A CA 1
ATOM 761 C C . PHE A 1 101 ? -0.204 2.454 -0.290 1.00 95.12 101 PHE A C 1
ATOM 763 O O . PHE A 1 101 ? 0.755 1.978 0.325 1.00 95.12 101 PHE A O 1
ATOM 770 N N . PRO A 1 102 ? -0.918 1.700 -1.145 1.00 94.38 102 PRO A N 1
ATOM 771 C CA . PRO A 1 102 ? -0.772 0.246 -1.222 1.00 94.38 102 PRO A CA 1
ATOM 772 C C . PRO A 1 102 ? 0.548 -0.216 -1.843 1.00 94.38 102 PRO A C 1
ATOM 774 O O . PRO A 1 102 ? 0.864 -1.398 -1.774 1.00 94.38 102 PRO A O 1
ATOM 777 N N . TYR A 1 103 ? 1.325 0.692 -2.441 1.00 94.31 103 TYR A N 1
ATOM 778 C CA . TYR A 1 103 ? 2.574 0.350 -3.120 1.00 94.31 103 TYR A CA 1
ATOM 779 C C . TYR A 1 103 ? 3.820 0.675 -2.276 1.00 94.31 103 TYR A C 1
ATOM 781 O O . TYR A 1 103 ? 4.928 0.745 -2.808 1.00 94.31 103 TYR A O 1
ATOM 789 N N . SER A 1 104 ? 3.693 0.855 -0.959 1.00 91.12 104 SER A N 1
ATOM 790 C CA . SER A 1 104 ? 4.828 1.116 -0.066 1.00 91.12 104 SER A CA 1
ATOM 791 C C . SER A 1 104 ? 4.635 0.474 1.306 1.00 91.12 104 SER A C 1
ATOM 793 O O . SER A 1 104 ? 3.685 0.792 2.014 1.00 91.12 104 SER A O 1
ATOM 795 N N . VAL A 1 105 ? 5.592 -0.358 1.732 1.00 88.75 105 VAL A N 1
ATOM 796 C CA . VAL A 1 105 ? 5.602 -1.000 3.068 1.00 88.75 105 VAL A CA 1
ATOM 797 C C . VAL A 1 105 ? 5.749 -0.006 4.230 1.00 88.75 105 VAL A C 1
ATOM 799 O O . VAL A 1 105 ? 5.608 -0.368 5.391 1.00 88.75 105 VAL A O 1
ATOM 802 N N . SER A 1 106 ? 6.051 1.259 3.932 1.00 85.69 106 SER A N 1
ATOM 803 C CA . SER A 1 106 ? 6.207 2.339 4.911 1.00 85.69 106 SER A CA 1
ATOM 804 C C . SER A 1 106 ? 5.231 3.497 4.694 1.00 85.69 106 SER A C 1
ATOM 806 O O . SER A 1 106 ? 5.448 4.570 5.254 1.00 85.69 106 SER A O 1
ATOM 808 N N . ASN A 1 107 ? 4.223 3.318 3.828 1.00 85.12 107 ASN A N 1
ATOM 809 C CA . ASN A 1 107 ? 3.276 4.355 3.395 1.00 85.12 107 ASN A CA 1
ATOM 810 C C . ASN A 1 107 ? 3.940 5.636 2.850 1.00 85.12 107 ASN A C 1
ATOM 812 O O . ASN A 1 107 ? 3.321 6.690 2.737 1.00 85.12 107 ASN A O 1
ATOM 816 N N . GLN A 1 108 ? 5.225 5.563 2.495 1.00 81.81 108 GLN A N 1
ATOM 817 C CA . GLN A 1 108 ? 5.937 6.693 1.921 1.00 81.81 108 GLN A CA 1
ATOM 818 C C . GLN A 1 108 ? 5.575 6.832 0.450 1.00 81.81 108 GLN A C 1
ATOM 820 O O . GLN A 1 108 ? 5.846 5.928 -0.348 1.00 81.81 108 GLN A O 1
ATOM 825 N N . GLY A 1 109 ? 5.013 7.990 0.113 1.00 78.31 109 GLY A N 1
ATOM 826 C CA . GLY A 1 109 ? 4.806 8.420 -1.259 1.00 78.31 109 GLY A CA 1
ATOM 827 C C . GLY A 1 109 ? 6.100 8.489 -2.064 1.00 78.31 109 GLY A C 1
ATOM 828 O O . GLY A 1 109 ? 7.190 8.689 -1.524 1.00 78.31 109 GLY A O 1
ATOM 829 N N . LEU A 1 110 ? 5.987 8.389 -3.386 1.00 72.44 110 LEU A N 1
ATOM 830 C CA . LEU A 1 110 ? 7.128 8.462 -4.306 1.00 72.44 110 LEU A CA 1
ATOM 831 C C . LEU A 1 110 ? 7.852 9.822 -4.239 1.00 72.44 110 LEU A C 1
ATOM 833 O O . LEU A 1 110 ? 9.052 9.919 -4.507 1.00 72.44 110 LEU A O 1
ATOM 837 N N . THR A 1 111 ? 7.139 10.876 -3.846 1.00 64.31 111 THR A N 1
ATOM 838 C CA . THR A 1 111 ? 7.643 12.250 -3.723 1.00 64.31 111 THR A CA 1
ATOM 839 C C . THR A 1 111 ? 8.254 12.555 -2.349 1.00 64.31 111 THR A C 1
ATOM 841 O O . THR A 1 111 ? 8.963 13.561 -2.212 1.00 64.31 111 THR A O 1
ATOM 844 N N . ALA A 1 112 ? 8.049 11.687 -1.352 1.00 56.09 112 ALA A N 1
ATOM 845 C CA . ALA A 1 112 ? 8.502 11.876 0.021 1.00 56.09 112 ALA A CA 1
ATOM 846 C C . ALA A 1 112 ? 9.912 11.297 0.239 1.00 56.09 112 ALA A C 1
ATOM 848 O O . ALA A 1 112 ? 10.149 10.114 0.026 1.00 56.09 112 ALA A O 1
ATOM 849 N N . GLN A 1 113 ? 10.855 12.150 0.662 1.00 53.59 113 GLN A N 1
A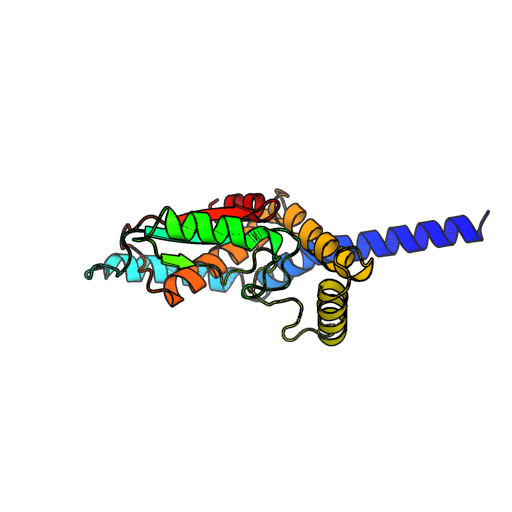TOM 850 C CA . GLN A 1 113 ? 12.160 11.792 1.258 1.00 53.59 113 GLN A CA 1
ATOM 851 C C . GLN A 1 113 ? 12.939 10.630 0.596 1.00 53.59 113 GLN A C 1
ATOM 853 O O . GLN A 1 113 ? 13.510 9.776 1.269 1.00 53.59 113 GLN A O 1
ATOM 858 N N . ARG A 1 114 ? 13.019 10.621 -0.740 1.00 61.72 114 ARG A N 1
ATOM 859 C CA . ARG A 1 114 ? 13.859 9.691 -1.520 1.00 61.72 114 ARG A CA 1
ATOM 860 C C . ARG A 1 114 ? 14.935 10.434 -2.323 1.00 61.72 114 ARG A C 1
ATOM 862 O O . ARG A 1 114 ? 14.682 11.573 -2.740 1.00 61.72 114 ARG A O 1
ATOM 869 N N . PRO A 1 115 ? 16.080 9.790 -2.653 1.00 59.06 115 PRO A N 1
ATOM 870 C CA . PRO A 1 115 ? 17.106 10.368 -3.535 1.00 59.06 115 PRO A CA 1
ATOM 871 C C . PRO A 1 115 ? 16.565 10.751 -4.929 1.00 59.06 115 PRO A C 1
ATOM 873 O O . PRO A 1 115 ? 17.153 11.582 -5.614 1.00 59.06 115 PRO A O 1
ATOM 876 N N . LEU A 1 116 ? 15.397 10.221 -5.323 1.00 67.75 116 LEU A N 1
ATOM 877 C CA . LEU A 1 116 ? 14.712 10.505 -6.591 1.00 67.75 116 LEU A CA 1
ATOM 878 C C . LEU A 1 116 ? 13.446 11.375 -6.457 1.00 67.75 116 LEU A C 1
ATOM 880 O O . LEU A 1 116 ? 12.706 11.526 -7.424 1.00 67.75 116 LEU A O 1
ATOM 884 N N . SER A 1 117 ? 13.181 11.990 -5.302 1.00 71.50 117 SER A N 1
ATOM 885 C CA . SER A 1 117 ? 11.970 12.809 -5.075 1.00 71.50 117 SER A CA 1
ATOM 886 C C . SER A 1 117 ? 11.751 13.904 -6.133 1.00 71.50 117 SER A C 1
ATOM 888 O O . SER A 1 117 ? 10.629 14.121 -6.587 1.00 71.50 117 SER A O 1
ATOM 890 N N . ARG A 1 118 ? 12.824 14.567 -6.595 1.00 72.12 118 ARG A N 1
ATOM 891 C CA . ARG A 1 118 ? 12.760 15.577 -7.671 1.00 72.12 118 ARG A CA 1
ATOM 892 C C . ARG A 1 118 ? 12.322 14.991 -9.015 1.00 72.12 118 ARG A C 1
ATOM 894 O O . ARG A 1 118 ? 11.646 15.682 -9.772 1.00 72.12 118 ARG A O 1
ATOM 901 N N . LEU A 1 119 ? 12.715 13.754 -9.320 1.00 75.81 119 LEU A N 1
ATOM 902 C CA . LEU A 1 119 ? 12.278 13.054 -10.527 1.00 75.81 119 LEU A CA 1
ATOM 903 C C . LEU A 1 119 ? 10.782 12.742 -10.433 1.00 75.81 119 LEU A C 1
ATOM 905 O O . LEU A 1 119 ? 10.037 13.091 -11.342 1.00 75.81 119 LEU A O 1
ATOM 909 N N . TRP A 1 120 ? 10.332 12.183 -9.309 1.00 74.69 120 TRP A N 1
ATOM 910 C CA . TRP A 1 120 ? 8.923 11.839 -9.101 1.00 74.69 120 TRP A CA 1
ATOM 911 C C . TRP A 1 120 ? 7.994 13.054 -9.143 1.00 74.69 120 TRP A C 1
ATOM 913 O O . TRP A 1 120 ? 6.965 12.993 -9.804 1.00 74.69 120 TRP A O 1
ATOM 923 N N . LYS A 1 121 ? 8.400 14.195 -8.572 1.00 75.62 121 LYS A N 1
ATOM 924 C CA . LYS A 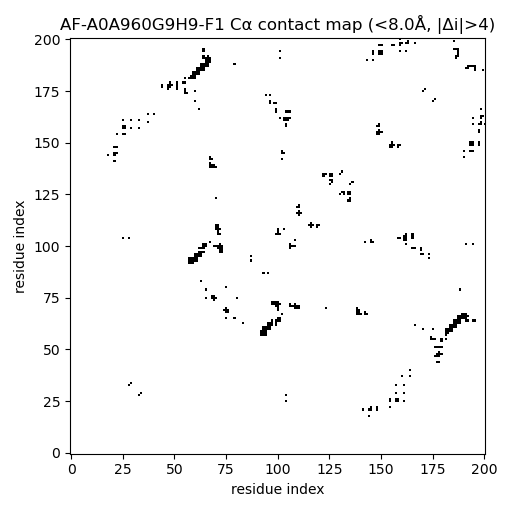1 121 ? 7.642 15.455 -8.695 1.00 75.62 121 LYS A CA 1
ATOM 925 C C . LYS A 1 121 ? 7.503 15.925 -10.148 1.00 75.62 121 LYS A C 1
ATOM 927 O O . LYS A 1 121 ? 6.448 16.408 -10.545 1.00 75.62 121 LYS A O 1
ATOM 932 N N . LYS A 1 122 ? 8.553 15.777 -10.968 1.00 73.19 122 LYS A N 1
ATOM 933 C CA . LYS A 1 122 ? 8.478 16.098 -12.407 1.00 73.19 122 LYS A CA 1
ATOM 934 C C . LYS A 1 122 ? 7.540 15.144 -13.151 1.00 73.19 122 LYS A C 1
ATOM 936 O O . LYS A 1 122 ? 6.821 15.586 -14.040 1.00 73.19 122 LYS A O 1
ATOM 941 N N . ILE A 1 123 ? 7.544 13.861 -12.785 1.00 73.88 123 ILE A N 1
ATOM 942 C CA . ILE A 1 123 ? 6.649 12.844 -13.354 1.00 73.88 123 ILE A CA 1
ATOM 943 C C . ILE A 1 123 ? 5.187 13.151 -13.006 1.00 73.88 123 ILE A C 1
ATOM 945 O O . ILE A 1 123 ? 4.337 13.144 -13.891 1.00 73.88 123 ILE A O 1
ATOM 949 N N . GLU A 1 124 ? 4.901 13.484 -11.749 1.00 74.81 124 GLU A N 1
ATOM 950 C CA . GLU A 1 124 ? 3.572 13.884 -11.279 1.00 74.81 124 GLU A CA 1
ATOM 951 C C . GLU A 1 124 ? 3.046 15.117 -12.034 1.00 74.81 124 GLU A C 1
ATOM 953 O O . GLU A 1 124 ? 1.946 15.096 -12.584 1.00 74.81 124 GLU A O 1
ATOM 958 N N . GLN A 1 125 ? 3.864 16.166 -12.166 1.00 74.56 125 GLN A N 1
ATOM 959 C CA . GLN A 1 125 ? 3.502 17.353 -12.950 1.00 74.56 125 GLN A CA 1
ATOM 960 C C . GLN A 1 125 ? 3.265 17.038 -14.433 1.00 74.56 125 GLN A C 1
ATOM 962 O O . GLN A 1 125 ? 2.386 17.631 -15.058 1.00 74.56 125 GLN A O 1
ATOM 967 N N . ALA A 1 126 ? 4.050 16.125 -15.014 1.00 71.38 126 ALA A N 1
ATOM 968 C CA . ALA A 1 126 ? 3.860 15.684 -16.391 1.00 71.38 126 ALA A CA 1
ATOM 969 C C . ALA A 1 126 ? 2.553 14.897 -16.554 1.00 71.38 126 ALA A C 1
ATOM 971 O O . ALA A 1 126 ? 1.858 15.089 -17.547 1.00 71.38 126 ALA A O 1
ATOM 972 N N . ARG A 1 127 ? 2.182 14.083 -15.560 1.00 68.19 127 ARG A N 1
ATOM 973 C CA . ARG A 1 127 ? 0.943 13.301 -15.550 1.00 68.19 127 ARG A CA 1
ATOM 974 C C . ARG A 1 127 ? -0.306 14.179 -15.561 1.00 68.19 127 ARG A C 1
ATOM 976 O O . ARG A 1 127 ? -1.217 13.896 -16.328 1.00 68.19 127 ARG A O 1
ATOM 983 N N . PHE A 1 128 ? -0.332 15.260 -14.777 1.00 68.81 128 PHE A N 1
ATOM 984 C CA . PHE A 1 128 ? -1.450 16.216 -14.805 1.00 68.81 128 PHE A CA 1
ATOM 985 C C . PHE A 1 128 ? -1.651 16.857 -16.186 1.00 68.81 128 PHE A C 1
ATOM 987 O O . PHE A 1 128 ? -2.759 17.268 -16.515 1.00 68.81 128 PHE A O 1
ATOM 994 N N . LYS A 1 129 ? -0.589 16.945 -16.997 1.00 71.81 129 LYS A N 1
ATOM 995 C CA . LYS A 1 129 ? -0.647 17.495 -18.359 1.00 71.81 129 LYS A CA 1
ATOM 996 C C . LYS A 1 129 ? -0.962 16.435 -19.412 1.00 71.81 129 LYS A C 1
ATOM 998 O O . LYS A 1 129 ? -1.660 16.736 -20.373 1.00 71.81 129 LYS A O 1
ATOM 1003 N N . ASN A 1 130 ? -0.415 15.230 -19.262 1.00 70.44 130 ASN A N 1
ATOM 1004 C CA . ASN A 1 130 ? -0.661 14.099 -20.148 1.00 70.44 130 ASN A CA 1
ATOM 1005 C C . ASN A 1 130 ? -0.531 12.768 -19.372 1.00 70.44 130 ASN A C 1
ATOM 1007 O O . ASN A 1 130 ? 0.594 12.329 -19.103 1.00 70.44 130 ASN A O 1
ATOM 1011 N N . PRO A 1 131 ? -1.653 12.103 -19.046 1.00 63.25 131 PRO A N 1
ATOM 1012 C CA . PRO A 1 131 ? -1.658 10.810 -18.362 1.00 63.25 131 PRO A CA 1
ATOM 1013 C C . PRO A 1 131 ? -0.923 9.695 -19.122 1.00 63.25 131 PRO A C 1
ATOM 1015 O O . PRO A 1 131 ? -0.372 8.796 -18.492 1.00 63.25 131 PRO A O 1
ATOM 1018 N N . GLU A 1 132 ? -0.860 9.772 -20.456 1.00 65.19 132 GLU A N 1
ATOM 1019 C CA . GLU A 1 132 ? -0.181 8.794 -21.319 1.00 65.19 132 GLU A CA 1
ATOM 1020 C C . GLU A 1 132 ? 1.317 9.078 -21.497 1.00 65.19 132 GLU A C 1
ATOM 1022 O O . GLU A 1 132 ? 2.017 8.370 -22.224 1.00 65.19 132 GLU A O 1
ATOM 1027 N N . ALA A 1 133 ? 1.851 10.117 -20.845 1.00 67.50 133 ALA A N 1
ATOM 1028 C CA . ALA A 1 133 ? 3.273 10.409 -20.924 1.00 67.50 133 ALA A CA 1
ATOM 1029 C C . ALA A 1 133 ? 4.091 9.188 -20.472 1.00 67.50 133 ALA A C 1
ATOM 1031 O O . ALA A 1 133 ? 3.859 8.629 -19.401 1.00 67.50 133 ALA A O 1
ATOM 1032 N N . MET A 1 134 ? 5.122 8.822 -21.241 1.00 66.12 134 MET A N 1
ATOM 1033 C CA . MET A 1 134 ? 6.031 7.706 -20.923 1.00 66.12 134 MET A CA 1
ATOM 1034 C C . MET A 1 134 ? 6.571 7.776 -19.480 1.00 66.12 134 MET A C 1
ATOM 1036 O O . MET A 1 134 ? 6.797 6.757 -18.835 1.00 66.12 134 MET A O 1
ATOM 1040 N N . LEU A 1 135 ? 6.733 8.994 -18.954 1.00 67.44 135 LEU A N 1
ATOM 1041 C CA . LEU A 1 135 ? 7.125 9.262 -17.574 1.00 67.44 135 LEU A CA 1
ATOM 1042 C C . LEU A 1 135 ? 6.065 8.834 -16.544 1.00 67.44 135 LEU A C 1
ATOM 1044 O O . LEU A 1 135 ? 6.433 8.263 -15.522 1.00 67.44 135 LEU A O 1
ATOM 1048 N N . ALA A 1 136 ? 4.772 9.053 -16.803 1.00 68.25 136 ALA A N 1
ATOM 1049 C CA . ALA A 1 136 ? 3.682 8.579 -15.945 1.00 68.25 136 ALA A CA 1
ATOM 1050 C C . ALA A 1 136 ? 3.594 7.042 -15.935 1.00 68.25 136 ALA A C 1
ATOM 1052 O O . ALA A 1 136 ? 3.354 6.443 -14.888 1.00 68.25 136 ALA A O 1
ATOM 1053 N N . MET A 1 137 ? 3.909 6.386 -17.057 1.00 78.56 137 MET A N 1
ATOM 1054 C CA . MET A 1 137 ? 3.962 4.921 -17.140 1.00 78.56 137 MET A CA 1
ATOM 1055 C C . MET A 1 137 ? 5.028 4.299 -16.217 1.00 78.56 137 MET A C 1
ATOM 1057 O O . MET A 1 137 ? 4.883 3.148 -15.809 1.00 78.56 137 MET A O 1
ATOM 1061 N N . LEU A 1 138 ? 6.063 5.051 -15.818 1.00 82.19 138 LEU A N 1
ATOM 1062 C CA . LEU A 1 138 ? 7.063 4.579 -14.850 1.00 82.19 138 LEU A CA 1
ATOM 1063 C C . LEU A 1 138 ? 6.478 4.381 -13.446 1.00 82.19 138 LEU A C 1
ATOM 1065 O O . LEU A 1 138 ? 6.903 3.463 -12.746 1.00 82.19 138 LEU A O 1
ATOM 1069 N N . VAL A 1 139 ? 5.500 5.202 -13.041 1.00 84.38 139 VAL A N 1
ATOM 1070 C CA . VAL A 1 139 ? 4.765 5.013 -11.776 1.00 84.38 139 VAL A CA 1
ATOM 1071 C C . VAL A 1 139 ? 4.010 3.692 -11.832 1.00 84.38 139 VAL A C 1
ATOM 1073 O O . VAL A 1 139 ? 4.197 2.840 -10.965 1.00 84.38 139 VAL A O 1
ATOM 1076 N N . ASN A 1 140 ? 3.234 3.496 -12.901 1.00 89.2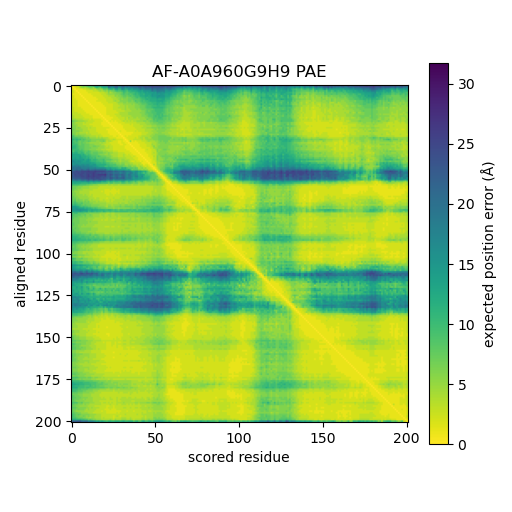5 140 ASN A N 1
ATOM 1077 C CA . ASN A 1 140 ? 2.441 2.287 -13.102 1.00 89.25 140 ASN A CA 1
ATOM 1078 C C . ASN A 1 140 ? 3.329 1.042 -13.121 1.00 89.25 140 ASN A C 1
ATOM 1080 O O . ASN A 1 140 ? 3.018 0.068 -12.447 1.00 89.25 140 ASN A O 1
ATOM 1084 N N . LEU A 1 141 ? 4.459 1.086 -13.837 1.00 88.88 141 LEU A N 1
ATOM 1085 C CA . LEU A 1 141 ? 5.419 -0.014 -13.888 1.00 88.88 141 LEU A CA 1
ATOM 1086 C C . LEU A 1 141 ? 6.000 -0.318 -12.503 1.00 88.88 141 LEU A C 1
ATOM 1088 O O . LEU A 1 141 ? 6.008 -1.473 -12.079 1.00 88.88 141 LEU A O 1
ATOM 1092 N N . ARG A 1 142 ? 6.458 0.708 -11.773 1.00 90.25 142 ARG A N 1
ATOM 1093 C CA . ARG A 1 142 ? 7.011 0.532 -10.425 1.00 90.25 142 ARG A CA 1
ATOM 1094 C C . ARG A 1 142 ? 5.973 -0.064 -9.479 1.00 90.25 142 ARG A C 1
ATOM 1096 O O . ARG A 1 142 ? 6.301 -0.968 -8.719 1.00 90.25 142 ARG A O 1
ATOM 1103 N N . ASN A 1 143 ? 4.738 0.421 -9.511 1.00 93.38 143 ASN A N 1
ATOM 1104 C CA . ASN A 1 143 ? 3.668 -0.076 -8.648 1.00 93.38 143 ASN A CA 1
ATOM 1105 C C . ASN A 1 143 ? 3.184 -1.471 -9.065 1.00 93.38 143 ASN A C 1
ATOM 1107 O O . ASN A 1 143 ? 2.885 -2.289 -8.200 1.00 93.38 143 ASN A O 1
ATOM 1111 N N . ALA A 1 144 ? 3.200 -1.793 -10.361 1.00 94.31 144 ALA A N 1
ATOM 1112 C CA . ALA A 1 144 ? 2.945 -3.144 -10.851 1.00 94.31 144 ALA A CA 1
ATOM 1113 C C . ALA A 1 144 ? 3.995 -4.142 -10.340 1.00 94.31 144 ALA A C 1
ATOM 1115 O O . ALA A 1 144 ? 3.642 -5.252 -9.958 1.00 94.31 144 ALA A O 1
ATOM 1116 N N . ILE A 1 145 ? 5.271 -3.747 -10.248 1.00 94.31 145 ILE A N 1
ATOM 1117 C CA . ILE A 1 145 ? 6.301 -4.585 -9.614 1.00 94.31 145 ILE A CA 1
ATOM 1118 C C . ILE A 1 145 ? 5.923 -4.880 -8.158 1.00 94.31 145 ILE A C 1
ATOM 1120 O O . ILE A 1 145 ? 5.966 -6.035 -7.751 1.00 94.31 145 ILE A O 1
ATOM 1124 N N . GLN A 1 146 ? 5.496 -3.875 -7.389 1.00 95.12 146 GLN A N 1
ATOM 1125 C CA . GLN A 1 146 ? 5.077 -4.079 -5.994 1.00 95.12 146 GLN A CA 1
ATOM 1126 C C . GLN A 1 146 ? 3.839 -4.977 -5.873 1.00 95.12 146 GLN A C 1
ATOM 1128 O O . GLN A 1 146 ? 3.784 -5.838 -5.000 1.00 95.12 146 GLN A O 1
ATOM 1133 N N . LEU A 1 147 ? 2.876 -4.833 -6.787 1.00 96.12 147 LEU A N 1
ATOM 1134 C CA . LEU A 1 147 ? 1.736 -5.743 -6.903 1.00 96.12 147 LEU A CA 1
ATOM 1135 C C . LEU A 1 147 ? 2.206 -7.188 -7.099 1.00 96.12 147 LEU A C 1
ATOM 1137 O O . LEU A 1 147 ? 1.746 -8.081 -6.389 1.00 96.12 147 LEU A O 1
ATOM 1141 N N . PHE A 1 148 ? 3.142 -7.429 -8.020 1.00 95.50 148 PHE A N 1
ATOM 1142 C CA . PHE A 1 148 ? 3.675 -8.773 -8.245 1.00 95.50 148 PHE A CA 1
ATOM 1143 C C . PHE A 1 148 ? 4.470 -9.301 -7.048 1.00 95.50 148 PHE A C 1
ATOM 1145 O O . PHE A 1 148 ? 4.391 -10.491 -6.761 1.00 95.50 148 PHE A O 1
ATOM 1152 N N . VAL A 1 149 ? 5.181 -8.438 -6.315 1.00 95.06 149 VAL A N 1
ATOM 1153 C CA . VAL A 1 149 ? 5.841 -8.805 -5.050 1.00 95.06 149 VAL A CA 1
ATOM 1154 C C . VAL A 1 149 ? 4.813 -9.264 -4.020 1.00 95.06 149 VAL A C 1
ATOM 1156 O O . VAL A 1 149 ? 4.977 -10.341 -3.459 1.00 95.06 149 VAL A O 1
ATOM 1159 N N . SER A 1 150 ? 3.739 -8.496 -3.819 1.00 96.12 150 SER A N 1
ATOM 1160 C CA . SER A 1 150 ? 2.636 -8.837 -2.909 1.00 96.12 150 SER A CA 1
ATOM 1161 C C . SER A 1 150 ? 1.965 -10.172 -3.264 1.00 96.12 150 SER A C 1
ATOM 1163 O O . SER A 1 150 ? 1.594 -10.937 -2.373 1.00 96.12 150 SER A O 1
ATOM 1165 N N . ALA A 1 151 ? 1.843 -10.474 -4.561 1.00 95.38 151 ALA A N 1
ATOM 1166 C CA . ALA A 1 151 ? 1.259 -11.715 -5.068 1.00 95.38 151 ALA A CA 1
ATOM 1167 C C . ALA A 1 151 ? 2.209 -12.931 -5.029 1.00 95.38 151 ALA A C 1
ATOM 1169 O O . ALA A 1 151 ? 1.748 -14.074 -5.087 1.00 95.38 151 ALA A O 1
ATOM 1170 N N . ASP A 1 152 ? 3.526 -12.720 -4.965 1.00 95.25 152 ASP A N 1
ATOM 1171 C CA . ASP A 1 152 ? 4.512 -13.801 -4.973 1.00 95.25 152 ASP A CA 1
ATOM 1172 C C . ASP A 1 152 ? 4.597 -14.476 -3.599 1.00 95.25 152 ASP A C 1
ATOM 1174 O O . ASP A 1 152 ? 4.757 -13.831 -2.569 1.00 95.25 152 ASP A O 1
ATOM 1178 N N . ARG A 1 153 ? 4.563 -15.809 -3.561 1.00 92.38 153 ARG A N 1
ATOM 1179 C CA . ARG A 1 153 ? 4.568 -16.569 -2.298 1.00 92.38 153 ARG A CA 1
ATOM 1180 C C . ARG A 1 153 ? 5.843 -16.403 -1.461 1.00 92.38 153 ARG A C 1
ATOM 1182 O O . ARG A 1 153 ? 5.808 -16.676 -0.267 1.00 92.38 153 ARG A O 1
ATOM 1189 N N . ARG A 1 154 ? 6.967 -16.024 -2.074 1.00 92.88 154 ARG A N 1
ATOM 1190 C CA . ARG A 1 154 ? 8.281 -15.915 -1.415 1.00 92.88 154 ARG A CA 1
ATOM 1191 C C . ARG A 1 154 ? 8.501 -14.539 -0.801 1.00 92.88 154 ARG A C 1
ATOM 1193 O O . ARG A 1 154 ? 9.125 -14.445 0.248 1.00 92.88 154 ARG A O 1
ATOM 1200 N N . TYR A 1 155 ? 8.013 -13.493 -1.466 1.00 90.19 155 TYR A N 1
ATOM 1201 C CA . TYR A 1 155 ? 8.243 -12.094 -1.078 1.00 90.19 155 TYR A CA 1
ATOM 1202 C C . TYR A 1 155 ? 6.978 -11.396 -0.563 1.00 90.19 155 TYR A C 1
ATOM 1204 O O . TYR A 1 155 ? 7.061 -10.411 0.165 1.00 90.19 155 TYR A O 1
ATOM 1212 N N . GLY A 1 156 ? 5.807 -11.925 -0.906 1.00 93.25 156 GLY A N 1
ATOM 1213 C CA . GLY A 1 156 ? 4.506 -11.405 -0.511 1.00 93.25 156 GLY A CA 1
ATOM 1214 C C . GLY A 1 156 ? 4.335 -11.289 0.998 1.00 93.25 156 GLY A C 1
ATOM 1215 O O . GLY A 1 156 ? 3.942 -10.214 1.433 1.00 93.25 156 GLY A O 1
ATOM 1216 N N . PRO A 1 157 ? 4.683 -12.296 1.827 1.00 93.69 157 PRO A N 1
ATOM 1217 C CA . PRO A 1 157 ? 4.480 -12.204 3.274 1.00 93.69 157 PRO A CA 1
ATOM 1218 C C . PRO A 1 157 ? 5.127 -10.970 3.920 1.00 93.69 157 PRO A C 1
ATOM 1220 O O . PRO A 1 157 ? 4.480 -10.281 4.705 1.00 93.69 157 PRO A O 1
ATOM 1223 N N . THR A 1 158 ? 6.368 -10.630 3.552 1.00 92.44 158 THR A N 1
ATOM 1224 C CA . THR A 1 158 ? 7.047 -9.443 4.101 1.00 92.44 158 THR A CA 1
ATOM 1225 C C . THR A 1 158 ? 6.405 -8.149 3.617 1.00 92.44 158 THR A C 1
ATOM 1227 O O . THR A 1 158 ? 6.295 -7.189 4.374 1.00 92.44 158 THR A O 1
ATOM 1230 N N . TYR A 1 159 ? 5.956 -8.115 2.363 1.00 94.19 159 TYR A N 1
ATOM 1231 C CA . TYR A 1 159 ? 5.281 -6.952 1.798 1.00 94.19 159 TYR A CA 1
ATOM 1232 C C . TYR A 1 159 ? 3.918 -6.720 2.451 1.00 94.19 159 TYR A C 1
ATOM 1234 O O . TYR A 1 159 ? 3.611 -5.622 2.912 1.00 94.19 159 TYR A O 1
ATOM 1242 N N . ASN A 1 160 ? 3.134 -7.788 2.525 1.00 95.56 160 ASN A N 1
ATOM 1243 C CA . ASN A 1 160 ? 1.751 -7.795 2.962 1.00 95.56 160 ASN A CA 1
ATOM 1244 C C . ASN A 1 160 ? 1.624 -7.458 4.449 1.00 95.56 160 ASN A C 1
ATOM 1246 O O . ASN A 1 160 ? 0.750 -6.669 4.798 1.00 95.56 160 ASN A O 1
ATOM 1250 N N . ILE A 1 161 ? 2.537 -7.943 5.305 1.00 93.88 161 ILE A N 1
ATOM 1251 C CA . ILE A 1 161 ? 2.602 -7.515 6.714 1.00 93.88 161 ILE A CA 1
ATOM 1252 C C . ILE A 1 161 ? 2.885 -6.013 6.814 1.00 93.88 161 ILE A C 1
ATOM 1254 O O . ILE A 1 161 ? 2.227 -5.317 7.586 1.00 93.88 161 ILE A O 1
ATOM 1258 N N . GLY A 1 162 ? 3.817 -5.488 6.011 1.00 92.75 162 GLY A N 1
ATOM 1259 C CA . GLY A 1 162 ? 4.089 -4.050 5.971 1.00 92.75 162 GLY A CA 1
ATOM 1260 C C . GLY A 1 162 ? 2.852 -3.244 5.581 1.00 92.75 162 GLY A C 1
ATOM 1261 O O . GLY A 1 162 ? 2.507 -2.273 6.251 1.00 92.75 162 GLY A O 1
ATOM 1262 N N . THR A 1 163 ? 2.118 -3.676 4.555 1.00 94.75 163 THR A N 1
ATOM 1263 C CA . THR A 1 163 ? 0.859 -3.025 4.178 1.00 94.75 163 THR A CA 1
ATOM 1264 C C . THR A 1 163 ? -0.213 -3.146 5.263 1.00 94.75 163 THR A C 1
ATOM 1266 O O . THR A 1 163 ? -0.866 -2.149 5.566 1.00 94.75 163 THR A O 1
ATOM 1269 N N . ALA A 1 164 ? -0.377 -4.316 5.884 1.00 94.94 164 ALA A N 1
ATOM 1270 C CA . ALA A 1 164 ? -1.332 -4.529 6.972 1.00 94.94 164 ALA A CA 1
ATOM 1271 C C . ALA A 1 164 ? -1.059 -3.593 8.159 1.00 94.94 164 ALA A C 1
ATOM 1273 O O . ALA A 1 164 ? -1.985 -3.007 8.719 1.00 94.94 164 ALA A O 1
ATOM 1274 N N . GLN A 1 165 ? 0.214 -3.363 8.489 1.00 92.75 165 GLN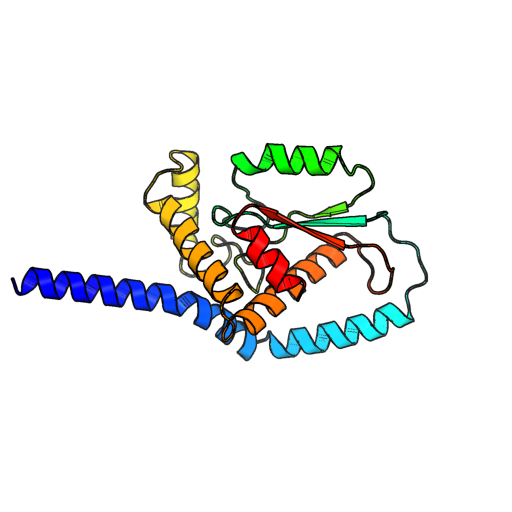 A N 1
ATOM 1275 C CA . GLN A 1 165 ? 0.601 -2.385 9.504 1.00 92.75 165 GLN A CA 1
ATOM 1276 C C . GLN A 1 165 ? 0.221 -0.962 9.113 1.00 92.75 165 GLN A C 1
ATOM 1278 O O . GLN A 1 165 ? -0.276 -0.225 9.953 1.00 92.75 165 GLN A O 1
ATOM 1283 N N . GLN A 1 166 ? 0.409 -0.565 7.854 1.00 94.12 166 GLN A N 1
ATOM 1284 C CA . GLN A 1 166 ? 0.018 0.776 7.409 1.00 94.12 166 GLN A CA 1
ATOM 1285 C C . GLN A 1 166 ? -1.503 0.967 7.404 1.00 94.12 166 GLN A C 1
ATOM 1287 O O . GLN A 1 166 ? -1.991 2.036 7.776 1.00 94.12 166 GLN A O 1
ATOM 1292 N N . VAL A 1 167 ? -2.255 -0.081 7.054 1.00 95.88 167 VAL A N 1
ATOM 1293 C CA . VAL A 1 167 ? -3.715 -0.119 7.207 1.00 95.88 167 VAL A CA 1
ATOM 1294 C C . VAL A 1 167 ? -4.099 0.060 8.673 1.00 95.88 167 VAL A C 1
ATOM 1296 O O . VAL A 1 167 ? -4.944 0.898 8.981 1.00 95.88 167 VAL A O 1
ATOM 1299 N N . LEU A 1 168 ? -3.455 -0.670 9.585 1.00 93.62 168 LEU A N 1
ATOM 1300 C CA . LEU A 1 168 ? -3.737 -0.565 11.010 1.00 93.62 168 LEU A CA 1
ATOM 1301 C C . LEU A 1 168 ? -3.368 0.808 11.583 1.00 93.62 168 LEU A C 1
ATOM 1303 O O . LEU A 1 168 ? -4.182 1.424 12.262 1.00 93.62 168 LEU A O 1
ATOM 1307 N N . GLU A 1 169 ? -2.175 1.318 11.288 1.00 92.25 169 GLU A N 1
ATOM 1308 C CA . GLU A 1 169 ? -1.734 2.647 11.720 1.00 92.25 169 GLU A CA 1
ATOM 1309 C C . GLU A 1 169 ? -2.712 3.729 11.231 1.00 92.25 169 GLU A C 1
ATOM 1311 O O . GLU A 1 169 ? -3.036 4.653 11.977 1.00 92.25 169 GLU A O 1
ATOM 1316 N N . SER A 1 170 ? -3.228 3.608 10.002 1.00 94.88 170 SER A N 1
ATOM 1317 C CA . SER A 1 170 ? -4.261 4.512 9.492 1.00 94.88 170 SER A CA 1
ATOM 1318 C C . SER A 1 170 ? -5.600 4.362 10.223 1.00 94.88 170 SER A C 1
ATOM 1320 O O . SER A 1 170 ? -6.193 5.366 10.624 1.00 94.88 170 SER A O 1
ATOM 1322 N N . LEU A 1 171 ? -6.058 3.130 10.455 1.00 94.44 171 LEU A N 1
ATOM 1323 C CA . LEU A 1 171 ? -7.264 2.851 11.235 1.00 94.44 171 LEU A CA 1
ATOM 1324 C C . LEU A 1 171 ? -7.196 3.521 12.612 1.00 94.44 171 LEU A C 1
ATOM 1326 O O . LEU A 1 171 ? -8.128 4.233 12.988 1.00 94.44 171 LEU A O 1
ATOM 1330 N N . LEU A 1 172 ? -6.078 3.361 13.325 1.00 91.75 172 LEU A N 1
ATOM 1331 C CA . LEU A 1 172 ? -5.851 3.977 14.634 1.00 91.75 172 LEU A CA 1
ATOM 1332 C C . LEU A 1 172 ? -5.888 5.512 14.562 1.00 91.75 172 LEU A C 1
ATOM 1334 O O . LEU A 1 172 ? -6.548 6.146 15.386 1.00 91.75 172 LEU A O 1
ATOM 1338 N N . ARG A 1 173 ? -5.260 6.126 13.544 1.00 92.25 173 ARG A N 1
ATOM 1339 C CA . ARG A 1 173 ? -5.340 7.586 13.317 1.00 92.25 173 ARG A CA 1
ATOM 1340 C C . ARG A 1 173 ? -6.772 8.075 13.092 1.00 92.25 173 ARG A C 1
ATOM 1342 O O . ARG A 1 173 ? -7.094 9.196 13.472 1.00 92.25 173 ARG A O 1
ATOM 1349 N N . HIS A 1 174 ? -7.629 7.234 12.518 1.00 93.50 174 HIS A N 1
ATOM 1350 C CA . HIS A 1 174 ? -9.047 7.518 12.280 1.00 93.50 174 HIS A CA 1
ATOM 1351 C C . HIS A 1 174 ? -9.964 7.013 13.410 1.00 93.50 174 HIS A C 1
ATOM 1353 O O . HIS A 1 174 ? -11.180 6.894 13.239 1.00 93.50 174 HIS A O 1
ATOM 1359 N N . GLY A 1 175 ? -9.397 6.724 14.584 1.00 91.19 175 GLY A N 1
ATOM 1360 C CA . GLY A 1 175 ? -10.149 6.404 15.795 1.00 91.19 175 GLY A CA 1
ATOM 1361 C C . GLY A 1 175 ? -10.659 4.968 15.875 1.00 91.19 175 GLY A C 1
ATOM 1362 O O . GLY A 1 175 ? -11.483 4.679 16.745 1.00 91.19 175 GLY A O 1
ATOM 1363 N N . TYR A 1 176 ? -10.194 4.067 15.002 1.00 91.38 176 TYR A N 1
ATOM 1364 C CA . TYR A 1 176 ? -10.417 2.639 15.205 1.00 91.38 176 TYR A CA 1
ATOM 1365 C C . TYR A 1 176 ? -9.779 2.219 16.524 1.00 91.38 176 TYR A C 1
ATOM 1367 O O . TYR A 1 176 ? -8.697 2.682 16.882 1.00 91.38 176 TYR A O 1
ATOM 1375 N N . ARG A 1 177 ? -10.449 1.322 17.241 1.00 87.75 177 ARG A N 1
ATOM 1376 C CA . ARG A 1 177 ? -9.964 0.794 18.513 1.00 87.75 177 ARG A CA 1
ATOM 1377 C C . ARG A 1 177 ? -9.773 -0.699 18.397 1.00 87.75 177 ARG A C 1
ATOM 1379 O O . ARG A 1 177 ? -10.699 -1.413 17.991 1.00 87.75 177 ARG A O 1
ATOM 1386 N N . LEU A 1 178 ? -8.583 -1.164 18.757 1.00 86.31 178 LEU A N 1
ATOM 1387 C CA . LEU A 1 178 ? -8.274 -2.584 18.757 1.00 86.31 178 LEU A CA 1
ATOM 1388 C C . LEU A 1 178 ? -9.212 -3.309 19.722 1.00 86.31 178 LEU A C 1
ATOM 1390 O O . LEU A 1 178 ? -9.594 -2.789 20.767 1.00 86.31 178 LEU A O 1
ATOM 1394 N N . GLY A 1 179 ? -9.675 -4.488 19.314 1.00 83.06 179 GLY A N 1
ATOM 1395 C CA . GLY A 1 179 ? -10.634 -5.267 20.094 1.00 83.06 179 GLY A CA 1
ATOM 1396 C C . GLY A 1 179 ? -12.071 -4.736 20.129 1.00 83.06 179 GLY A C 1
ATOM 1397 O O . GLY A 1 179 ? -12.924 -5.412 20.690 1.00 83.06 179 GLY A O 1
ATOM 1398 N N . SER A 1 180 ? -12.385 -3.601 19.491 1.00 86.50 180 SER A N 1
ATOM 1399 C CA . SER A 1 180 ? -13.753 -3.049 19.478 1.00 86.50 180 SER A CA 1
ATOM 1400 C C . SER A 1 180 ? -14.793 -3.916 18.754 1.00 86.50 180 SER A C 1
ATOM 1402 O O . SER A 1 180 ? -15.991 -3.685 18.904 1.00 86.50 180 SER A O 1
ATOM 1404 N N . GLY A 1 181 ? -14.352 -4.879 17.937 1.00 87.12 181 GLY A N 1
ATOM 1405 C CA . GLY A 1 181 ? -15.224 -5.736 17.128 1.00 87.12 181 GLY A CA 1
ATOM 1406 C C . GLY A 1 181 ? -15.898 -5.021 15.952 1.00 87.12 181 GLY A C 1
ATOM 1407 O O . GLY A 1 181 ? -16.683 -5.640 15.235 1.00 87.12 181 GLY A O 1
ATOM 1408 N N . VAL A 1 182 ? -15.603 -3.735 15.729 1.00 92.00 182 VAL A N 1
ATOM 1409 C CA . VAL A 1 182 ? -16.145 -2.993 14.589 1.00 92.00 182 VAL A CA 1
ATOM 1410 C C . VAL A 1 182 ? -15.566 -3.545 13.287 1.00 92.00 182 VAL A C 1
ATOM 1412 O O . VAL A 1 182 ? -14.348 -3.666 13.163 1.00 92.00 182 VAL A O 1
ATOM 1415 N N . PRO A 1 183 ? -16.405 -3.864 12.288 1.00 94.81 183 PRO A N 1
ATOM 1416 C CA . PRO A 1 183 ? -15.926 -4.461 11.054 1.00 94.81 183 PRO A CA 1
ATOM 1417 C C . PRO A 1 183 ? -15.091 -3.473 10.233 1.00 94.81 183 PRO A C 1
ATOM 1419 O O . PRO A 1 183 ? -15.486 -2.324 10.012 1.00 94.81 183 PRO A O 1
ATOM 1422 N N . VAL A 1 184 ? -13.974 -3.975 9.709 1.00 96.19 184 VAL A N 1
ATOM 1423 C CA . VAL A 1 184 ? -13.114 -3.294 8.736 1.00 96.19 184 VAL A CA 1
ATOM 1424 C C . VAL A 1 184 ? -13.300 -3.966 7.377 1.00 96.19 184 VAL A C 1
ATOM 1426 O O . VAL A 1 184 ? -13.190 -5.182 7.259 1.00 96.19 184 VAL A O 1
ATOM 1429 N N . THR A 1 185 ? -13.602 -3.186 6.342 1.00 97.25 185 THR A N 1
ATOM 1430 C CA . THR A 1 185 ? -13.691 -3.657 4.952 1.00 97.25 185 THR A CA 1
ATOM 1431 C C . THR A 1 185 ? -12.561 -3.043 4.138 1.00 97.25 185 THR A C 1
ATOM 1433 O O . THR A 1 185 ? -12.464 -1.820 4.063 1.00 97.25 185 THR A O 1
ATOM 1436 N N . LEU A 1 186 ? -11.728 -3.870 3.508 1.00 97.81 186 LEU A N 1
ATOM 1437 C CA . LEU A 1 186 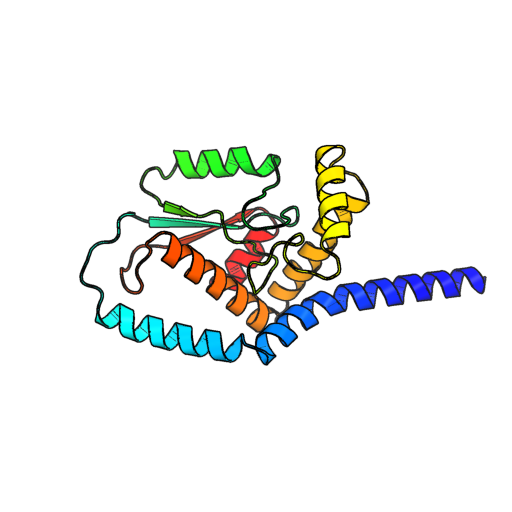? -10.746 -3.396 2.533 1.00 97.81 186 LEU A CA 1
ATOM 1438 C C . LEU A 1 186 ? -11.391 -3.369 1.147 1.00 97.81 186 LEU A C 1
ATOM 1440 O O . LEU A 1 186 ? -11.958 -4.367 0.703 1.00 97.81 186 LEU A O 1
ATOM 1444 N N . VAL A 1 187 ? -11.315 -2.227 0.473 1.00 97.00 187 VAL A N 1
ATOM 1445 C CA . VAL A 1 187 ? -11.817 -2.045 -0.891 1.00 97.00 187 VAL A CA 1
ATOM 1446 C C . VAL A 1 187 ? -10.662 -1.589 -1.758 1.00 97.00 187 VAL A C 1
ATOM 1448 O O . VAL A 1 187 ? -10.085 -0.534 -1.522 1.00 97.00 187 VAL A O 1
ATOM 1451 N N . GLY A 1 188 ? -10.326 -2.370 -2.777 1.00 95.81 188 GLY A N 1
ATOM 1452 C CA . GLY A 1 188 ? -9.215 -2.060 -3.663 1.00 95.81 188 GLY A CA 1
ATOM 1453 C C . GLY A 1 188 ? -9.661 -1.773 -5.090 1.00 95.81 188 GLY A C 1
ATOM 1454 O O . GLY A 1 188 ? -10.524 -2.467 -5.624 1.00 95.81 188 GLY A O 1
ATOM 1455 N N . TRP A 1 189 ? -9.035 -0.788 -5.728 1.00 96.25 189 TRP A N 1
ATOM 1456 C CA . TRP A 1 189 ? -9.186 -0.533 -7.159 1.00 96.25 189 TRP A CA 1
ATOM 1457 C C . TRP A 1 189 ? -8.067 -1.204 -7.947 1.00 96.25 189 TRP A C 1
ATOM 1459 O O . TRP A 1 189 ? -6.887 -0.931 -7.717 1.00 96.25 189 TRP A O 1
ATOM 1469 N N . SER A 1 190 ? -8.423 -2.062 -8.909 1.00 94.31 190 SER A N 1
ATOM 1470 C CA . SER A 1 190 ? -7.458 -2.757 -9.773 1.00 94.31 190 SER A CA 1
ATOM 1471 C C . SER A 1 190 ? -6.350 -3.432 -8.941 1.00 94.31 190 SER A C 1
ATOM 1473 O O . SER A 1 190 ? -6.646 -4.267 -8.089 1.00 94.31 190 SER A O 1
ATOM 1475 N N . GLY A 1 191 ? -5.083 -3.047 -9.116 1.00 94.12 191 GLY A N 1
ATOM 1476 C CA . GLY A 1 191 ? -3.959 -3.538 -8.318 1.00 94.12 191 GLY A CA 1
ATOM 1477 C C . GLY A 1 191 ? -4.115 -3.387 -6.803 1.00 94.12 191 GLY A C 1
ATOM 1478 O O . GLY A 1 191 ? -3.652 -4.248 -6.058 1.00 94.12 191 GLY A O 1
ATOM 1479 N N . GLY A 1 192 ? -4.843 -2.368 -6.340 1.00 96.12 192 GLY A N 1
ATOM 1480 C CA . GLY A 1 192 ? -5.150 -2.182 -4.926 1.00 96.12 192 GLY A CA 1
ATOM 1481 C C . GLY A 1 192 ? -5.994 -3.321 -4.351 1.00 96.12 192 GLY A C 1
ATOM 1482 O O . GLY A 1 192 ? -5.897 -3.600 -3.159 1.00 96.12 192 GLY A O 1
ATOM 1483 N N . ALA A 1 193 ? -6.775 -4.031 -5.177 1.00 95.75 193 ALA A N 1
ATOM 1484 C CA . ALA A 1 193 ? -7.536 -5.206 -4.746 1.00 95.75 193 ALA A CA 1
ATOM 1485 C C . ALA A 1 193 ? -6.613 -6.384 -4.415 1.00 95.75 193 ALA A C 1
ATOM 1487 O O . ALA A 1 193 ? -6.781 -7.012 -3.374 1.00 95.75 193 ALA A O 1
ATOM 1488 N N . GLN A 1 194 ? -5.588 -6.629 -5.239 1.00 95.69 194 GLN A N 1
ATOM 1489 C CA . GLN A 1 194 ? -4.566 -7.641 -4.948 1.00 95.69 194 GLN A CA 1
ATOM 1490 C C . GLN A 1 194 ? -3.849 -7.331 -3.629 1.00 95.69 194 GLN A C 1
ATOM 1492 O O . GLN A 1 194 ? -3.692 -8.213 -2.787 1.00 95.69 194 GLN A O 1
ATOM 1497 N N . ILE A 1 195 ? -3.468 -6.066 -3.427 1.00 96.81 195 ILE A N 1
ATOM 1498 C CA . ILE A 1 195 ? -2.832 -5.626 -2.182 1.00 96.81 195 ILE A CA 1
ATOM 1499 C C . ILE A 1 195 ? -3.786 -5.764 -0.984 1.00 96.81 195 ILE A C 1
ATOM 1501 O O . ILE A 1 195 ? -3.358 -6.173 0.091 1.00 96.81 195 ILE A O 1
ATOM 1505 N N . SER A 1 196 ? -5.082 -5.479 -1.168 1.00 97.06 196 SER A N 1
ATOM 1506 C CA . SER A 1 196 ? -6.108 -5.661 -0.128 1.00 97.06 196 SER A CA 1
ATOM 1507 C C . SER A 1 196 ? -6.178 -7.116 0.336 1.00 97.06 196 SER A C 1
ATOM 1509 O O . SER A 1 196 ? -6.222 -7.373 1.534 1.00 97.06 196 SER A O 1
ATOM 1511 N N . VAL A 1 197 ? -6.154 -8.067 -0.603 1.00 95.88 197 VAL A N 1
ATOM 1512 C CA . VAL A 1 197 ? -6.137 -9.503 -0.283 1.00 95.88 197 VAL A CA 1
ATOM 1513 C C . VAL A 1 197 ? -4.877 -9.861 0.498 1.00 95.88 197 VAL A C 1
ATOM 1515 O O . VAL A 1 197 ? -4.973 -10.559 1.500 1.00 95.88 197 VAL A O 1
ATOM 1518 N N . GLY A 1 198 ? -3.716 -9.352 0.078 1.00 94.94 198 GLY A N 1
ATOM 1519 C CA . GLY A 1 198 ? -2.458 -9.566 0.788 1.00 94.94 198 GLY A CA 1
ATOM 1520 C C . GLY A 1 198 ? -2.489 -9.037 2.223 1.00 94.94 198 GLY A C 1
ATOM 1521 O O . GLY A 1 198 ? -2.117 -9.754 3.142 1.00 94.94 198 GLY A O 1
ATOM 1522 N N . ALA A 1 199 ? -2.963 -7.809 2.430 1.00 95.00 199 ALA A N 1
ATOM 1523 C CA . ALA A 1 199 ? -3.012 -7.172 3.747 1.00 95.00 199 ALA A CA 1
ATOM 1524 C C . ALA A 1 199 ? -4.043 -7.792 4.709 1.00 95.00 199 ALA A C 1
ATOM 1526 O O . ALA A 1 199 ? -3.951 -7.579 5.915 1.00 95.00 199 ALA A O 1
ATOM 1527 N N . ALA A 1 200 ? -5.036 -8.515 4.185 1.00 92.81 200 ALA A N 1
ATOM 1528 C CA . ALA A 1 200 ? -6.041 -9.218 4.979 1.00 92.81 200 ALA A CA 1
ATOM 1529 C C . ALA A 1 200 ? -5.660 -10.671 5.320 1.00 92.81 200 ALA A C 1
ATOM 1531 O O . ALA A 1 200 ? -6.430 -11.331 6.019 1.00 92.81 200 ALA A O 1
ATOM 1532 N N . TRP A 1 201 ? -4.543 -11.175 4.779 1.00 72.44 201 TRP A N 1
ATOM 1533 C CA . TRP A 1 201 ? -4.109 -12.568 4.900 1.00 72.44 201 TRP A CA 1
ATOM 1534 C C . TRP A 1 201 ? -3.230 -12.821 6.126 1.00 72.44 201 TRP A C 1
ATOM 1536 O O . TRP A 1 201 ? -2.354 -11.975 6.418 1.00 72.44 201 TRP A O 1
#

Sequence (201 aa):
MMIFVTLLIGVLVLVLVVMAMGPLESLGWWSDKGAEKAAATIEQLREEHEKAHEKPSCSRYVVYLSGIGAIDGESRPPEEEPFIAAIRAGTPDACLITDVFPYSVSNQGLTAQRPLSRLWKKIEQARFKNPEAMLAMLVNLRNAIQLFVSADRRYGPTYNIGTAQQVLESLLRHGYRLGSGVPVTLVGWSGGAQISVGAAW

pLDDT: mean 87.22, std 10.13, range [53.59, 97.81]

Radius of gyration: 18.86 Å; Cα contacts (8 Å, |Δi|>4): 270; chains: 1; bounding box: 50×34×63 Å

Solvent-accessible surface area (backbone atoms only — not comparable to full-atom values): 10657 Å² total; per-residue (Å²): 111,68,66,60,52,53,49,52,50,51,52,51,53,51,52,53,53,59,55,49,48,40,51,49,52,33,52,50,44,34,74,73,48,42,55,62,51,52,53,51,50,55,52,50,45,56,59,39,37,78,64,58,83,72,86,63,91,48,74,27,37,35,42,40,23,52,34,36,72,40,56,29,22,85,53,70,53,74,86,50,49,67,56,54,52,49,50,50,70,75,37,74,64,38,46,77,43,51,73,44,22,68,71,28,61,75,48,60,26,57,58,52,96,46,102,54,17,74,57,41,49,53,28,53,57,44,28,79,76,36,68,84,36,74,60,33,48,51,48,33,51,56,27,46,41,36,44,52,31,38,70,32,88,86,48,8,65,56,32,16,53,27,38,30,48,44,51,48,56,49,38,47,76,72,54,53,55,56,65,64,80,61,52,73,44,74,46,39,39,73,53,10,32,60,42,38,54,34,37,73,103

Mean predicted aligned error: 6.26 Å